Protein AF-A0AAP0RGK1-F1 (afdb_monomer)

Radius of gyration: 20.45 Å; Cα contacts (8 Å, |Δi|>4): 169; chains: 1; bounding box: 52×36×56 Å

Mean predicted aligned error: 6.98 Å

Sequence (189 aa):
MDLVLGLLFGDIGSPNHHKWCFISDQQKGLLLAFKEVAPTVEHRFCVRHLHGNFSKLHKGKQLKDAMWDAARATTVVDWTKEMNKIKGIDKAAYTYLMALQPNWWTRSAFSTFCKCDALLNNMCESFNGYILEAREKPIIKMLEMVKEALMMRIQEKRKFIKNVKGPICPNIQSKLELLKFKSRKCLLT

Secondary structure (DSSP, 8-state):
---HHHHHHHHH--TTTTT-EEEE---HHHHHHHHHH-TTSEEEE-HHHHHHHHHHHS--HHHHHHHHHHHH-SSHHHHHHHHHHHHHH-HHHHHHHHTS-GGGT-GGGS-TTS-------HHHHHHHHHTTTGGGS-HHHHHHHHHHHHHHHHHHHHHHHHT--SSS-HHHHHHHHHHHHHHHTT---

Foldseek 3Di:
DCDPVNVVCVVVHDCVVVLDEAEDAPDPVVVVVCCVRPVPHHYAYQLVNVLVVLCVVDPDPLLSVLSVQLLADQAPVSNVVSLVVNCVVDVVSSVVVVVDDCCRGHNNNPDPSDPDSDNHPVVVVVVCVQLVVLVVDPPVSSVVSVVVSVVVVVVVVVVVVVPDDDDDDPVVVVVVVVVVVCVVVVNDD

Nearest PDB structures (foldseek):
  6xg8-assembly1_A  TM=4.939E-01  e=6.368E-03  Acetivibrio thermocellus ATCC 27405
  6xgx-assembly1_B  TM=6.180E-01  e=9.667E-02  Acetivibrio thermocellus ATCC 27405
  3kxi-assembly1_A  TM=3.049E-01  e=2.444E+00  Saccharolobus solfataricus
  7g80-assembly1_B  TM=1.780E-01  e=8.502E+00  Homo sapiens

Solvent-accessible surface area (backbone atoms only — not comparable to full-atom values): 10807 Å² total; per-residue (Å²): 131,85,48,72,65,56,58,47,31,68,77,77,44,60,56,85,81,68,49,48,66,48,71,39,67,89,52,72,70,56,58,54,50,38,55,72,79,41,66,88,50,54,60,30,41,16,39,64,53,53,49,53,56,46,51,72,78,48,77,59,66,70,53,54,52,34,51,52,50,24,30,62,17,71,38,62,67,54,24,51,52,28,46,50,53,34,40,73,77,36,56,66,58,32,50,57,56,66,74,46,66,54,47,29,50,21,52,39,48,46,63,83,75,37,94,67,89,77,51,59,56,56,66,59,52,54,48,53,61,70,42,52,71,32,71,78,43,61,72,69,57,20,52,50,47,52,51,52,52,51,53,52,49,52,51,51,51,53,59,52,53,75,73,57,76,76,98,57,60,67,75,57,45,56,52,50,53,52,50,54,56,32,60,77,67,71,60,83,126

Organism: Liquidambar formosana (NCBI:txid63359)

Structure (mmCIF, N/CA/C/O backbone):
data_AF-A0AAP0RGK1-F1
#
_entry.id   AF-A0AAP0RGK1-F1
#
loop_
_atom_site.group_PDB
_atom_site.id
_atom_site.type_symbol
_atom_site.label_atom_id
_atom_site.label_alt_id
_atom_site.label_comp_id
_atom_site.label_asym_id
_atom_site.label_entity_id
_atom_site.label_seq_id
_atom_site.pdbx_PDB_ins_code
_atom_site.Cartn_x
_atom_site.Cartn_y
_atom_site.Cartn_z
_atom_site.occupancy
_atom_site.B_iso_or_equiv
_atom_site.auth_seq_id
_atom_site.auth_comp_id
_atom_site.auth_asym_id
_atom_site.auth_atom_id
_atom_site.pdbx_PDB_model_num
ATOM 1 N N . MET A 1 1 ? -5.294 -21.379 -21.462 1.00 44.00 1 MET A N 1
ATOM 2 C CA . MET A 1 1 ? -5.129 -19.922 -21.622 1.00 44.00 1 MET A CA 1
ATOM 3 C C . MET A 1 1 ? -4.080 -19.550 -20.601 1.00 44.00 1 MET A C 1
ATOM 5 O O . MET A 1 1 ? -4.393 -19.566 -19.419 1.00 44.00 1 MET A O 1
ATOM 9 N N . ASP A 1 2 ? -2.826 -19.390 -21.016 1.00 52.16 2 ASP A N 1
ATOM 10 C CA . ASP A 1 2 ? -1.749 -19.144 -20.057 1.00 52.16 2 ASP A CA 1
ATOM 11 C C . ASP A 1 2 ? -1.936 -17.745 -19.479 1.00 52.16 2 ASP A C 1
ATOM 13 O O . ASP A 1 2 ? -1.686 -16.735 -20.139 1.00 52.16 2 ASP A O 1
ATOM 17 N N . LEU A 1 3 ? -2.467 -17.680 -18.256 1.00 69.00 3 LEU A N 1
ATOM 18 C CA . LEU A 1 3 ? -2.500 -16.438 -17.503 1.00 69.00 3 LEU A CA 1
ATOM 19 C C . LEU A 1 3 ? -1.067 -15.907 -17.433 1.00 69.00 3 LEU A C 1
ATOM 21 O O . LEU A 1 3 ? -0.140 -16.656 -17.145 1.00 69.00 3 LEU A O 1
ATOM 25 N N . VAL A 1 4 ? -0.888 -14.603 -17.645 1.00 78.50 4 VAL A N 1
ATOM 26 C CA . VAL A 1 4 ? 0.415 -13.915 -17.546 1.00 78.50 4 VAL A CA 1
ATOM 27 C C . VAL A 1 4 ? 1.158 -14.269 -16.246 1.00 78.50 4 VAL A C 1
ATOM 29 O O . VAL A 1 4 ? 2.382 -14.346 -16.226 1.00 78.50 4 VAL A O 1
ATOM 32 N N . LEU A 1 5 ? 0.418 -14.547 -15.167 1.00 77.62 5 LEU A N 1
ATOM 33 C CA . LEU A 1 5 ? 0.963 -15.025 -13.894 1.00 77.62 5 LEU A CA 1
ATOM 34 C C . LEU A 1 5 ? 1.628 -16.408 -13.989 1.00 77.62 5 LEU A C 1
ATOM 36 O O . LEU A 1 5 ? 2.630 -16.634 -13.326 1.00 77.62 5 LEU A O 1
ATOM 40 N N . GLY A 1 6 ? 1.105 -17.317 -14.811 1.00 81.81 6 GLY A N 1
ATOM 41 C CA . GLY A 1 6 ? 1.693 -18.635 -15.050 1.00 81.81 6 GLY A CA 1
ATOM 42 C C . GLY A 1 6 ? 3.041 -18.544 -15.764 1.00 81.81 6 GLY A C 1
ATOM 43 O O . GLY A 1 6 ? 4.003 -19.155 -15.308 1.00 81.81 6 GLY A O 1
ATOM 44 N N . LEU A 1 7 ? 3.137 -17.713 -16.811 1.00 84.81 7 LEU A N 1
ATOM 45 C CA . LEU A 1 7 ? 4.411 -17.427 -17.487 1.00 84.81 7 LEU A CA 1
ATOM 46 C C . LEU A 1 7 ? 5.420 -16.810 -16.514 1.00 84.81 7 LEU A C 1
ATOM 48 O O . LEU A 1 7 ? 6.544 -17.286 -16.399 1.00 84.81 7 LEU A O 1
ATOM 52 N N . LEU A 1 8 ? 4.975 -15.826 -15.726 1.00 83.31 8 LEU A N 1
ATOM 53 C CA . LEU A 1 8 ? 5.800 -15.212 -14.691 1.00 83.31 8 LEU A CA 1
ATOM 54 C C . LEU A 1 8 ? 6.332 -16.255 -13.694 1.00 83.31 8 LEU A C 1
ATOM 56 O O . LEU A 1 8 ? 7.515 -16.248 -13.380 1.00 83.31 8 LEU A O 1
ATOM 60 N N . PHE A 1 9 ? 5.497 -17.169 -13.197 1.00 85.19 9 PHE A N 1
ATOM 61 C CA . PHE A 1 9 ? 5.945 -18.205 -12.256 1.00 85.19 9 PHE A CA 1
ATOM 62 C C . PHE A 1 9 ? 6.870 -19.241 -12.901 1.00 85.19 9 PHE A C 1
ATOM 64 O O . PHE A 1 9 ? 7.695 -19.825 -12.198 1.00 85.19 9 PHE A O 1
ATOM 71 N N . GLY A 1 10 ? 6.765 -19.449 -14.216 1.00 84.50 10 GLY A N 1
ATOM 72 C CA . GLY A 1 10 ? 7.751 -20.203 -14.987 1.00 84.50 10 GLY A CA 1
ATOM 73 C C . GLY A 1 10 ? 9.126 -19.532 -14.970 1.00 84.50 10 GLY A C 1
ATOM 74 O O . GLY A 1 10 ? 10.124 -20.201 -14.717 1.00 84.50 10 GLY A O 1
ATOM 75 N N . ASP A 1 11 ? 9.165 -18.210 -15.148 1.00 85.81 11 ASP A N 1
ATOM 76 C CA . ASP A 1 11 ? 10.412 -17.442 -15.250 1.00 85.81 11 ASP A CA 1
ATOM 77 C C . ASP A 1 11 ? 11.098 -17.203 -13.896 1.00 85.81 11 ASP A C 1
ATOM 79 O O . ASP A 1 11 ? 12.315 -17.335 -13.773 1.00 85.81 11 ASP A O 1
ATOM 83 N N . ILE A 1 12 ? 10.330 -16.818 -12.871 1.00 85.12 12 ILE A N 1
ATOM 84 C CA . ILE A 1 12 ? 10.868 -16.403 -11.559 1.00 85.12 12 ILE A CA 1
ATOM 85 C C . ILE A 1 12 ? 10.629 -17.427 -10.440 1.00 85.12 12 ILE A C 1
ATOM 87 O O . ILE A 1 12 ? 10.981 -17.184 -9.284 1.00 85.12 12 ILE A O 1
ATOM 91 N N . GLY A 1 13 ? 10.065 -18.587 -10.781 1.00 81.75 13 GLY A N 1
ATOM 92 C CA . GLY A 1 13 ? 9.817 -19.697 -9.870 1.00 81.75 13 GLY A CA 1
ATOM 93 C C . GLY A 1 13 ? 8.444 -19.665 -9.194 1.00 81.75 13 GLY A C 1
ATOM 94 O O . GLY A 1 13 ? 7.723 -18.666 -9.179 1.00 81.75 13 GLY A O 1
ATOM 95 N N . SER A 1 14 ? 8.075 -20.803 -8.601 1.00 79.19 14 SER A N 1
ATOM 96 C CA . SER A 1 14 ? 6.770 -20.957 -7.954 1.00 79.19 14 SER A CA 1
ATOM 97 C C . SER A 1 14 ? 6.684 -20.143 -6.651 1.00 79.19 14 SER A C 1
ATOM 99 O O . SER A 1 14 ? 7.583 -20.246 -5.799 1.00 79.19 14 SER A O 1
ATOM 101 N N . PRO A 1 15 ? 5.579 -19.406 -6.426 1.00 72.94 15 PRO A N 1
ATOM 102 C CA . PRO A 1 15 ? 5.391 -18.598 -5.223 1.00 72.94 15 PRO A CA 1
ATOM 103 C C . PRO A 1 15 ? 5.332 -19.424 -3.926 1.00 72.94 15 PRO A C 1
ATOM 105 O O . PRO A 1 15 ? 5.673 -18.914 -2.856 1.00 72.94 15 PRO A O 1
ATOM 108 N N . ASN A 1 16 ? 4.971 -20.710 -4.013 1.00 68.44 16 ASN A N 1
ATOM 109 C CA . ASN A 1 16 ? 4.866 -21.604 -2.856 1.00 68.44 16 ASN A CA 1
ATOM 110 C C . ASN A 1 16 ? 6.223 -21.922 -2.212 1.00 68.44 16 ASN A C 1
ATOM 112 O O . ASN A 1 16 ? 6.291 -22.140 -1.005 1.00 68.44 16 ASN A O 1
ATOM 116 N N . HIS A 1 17 ? 7.310 -21.889 -2.985 1.00 67.00 17 HIS A N 1
ATOM 117 C CA . HIS A 1 17 ? 8.655 -22.169 -2.476 1.00 67.00 17 HIS A CA 1
ATOM 118 C C . HIS A 1 17 ? 9.319 -20.950 -1.815 1.00 67.00 17 HIS A C 1
ATOM 120 O O . HIS A 1 17 ? 10.195 -21.107 -0.968 1.00 67.00 17 HIS A O 1
ATOM 126 N N . HIS A 1 18 ? 8.888 -19.732 -2.154 1.00 67.06 18 HIS A N 1
ATOM 127 C CA . HIS A 1 18 ? 9.634 -18.505 -1.847 1.00 67.06 18 HIS A CA 1
ATOM 128 C C . HIS A 1 18 ? 8.957 -17.572 -0.833 1.00 67.06 18 HIS A C 1
ATOM 130 O O . HIS A 1 18 ? 9.391 -16.434 -0.649 1.00 67.06 18 HIS A O 1
ATOM 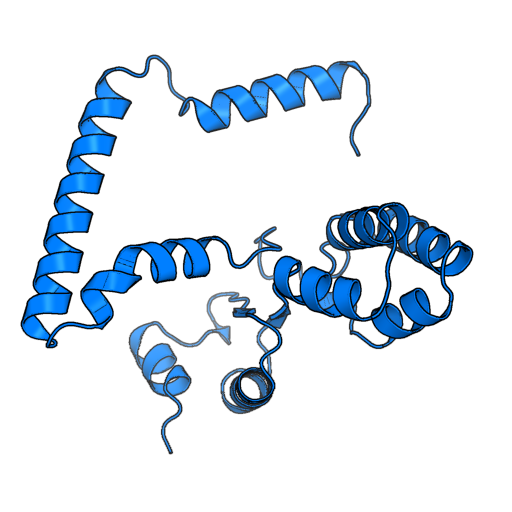136 N N . LYS A 1 19 ? 7.909 -18.036 -0.143 1.00 77.88 19 LYS A N 1
ATOM 137 C CA . LYS A 1 19 ? 7.167 -17.247 0.860 1.00 77.88 19 LYS A CA 1
ATOM 138 C C . LYS A 1 19 ? 6.632 -15.919 0.327 1.00 77.88 19 LYS A C 1
ATOM 140 O O . LYS A 1 19 ? 6.705 -14.883 0.996 1.00 77.88 19 LYS A O 1
ATOM 145 N N . TRP A 1 20 ? 6.123 -15.942 -0.900 1.00 85.38 20 TRP A N 1
ATOM 146 C CA . TRP A 1 20 ? 5.595 -14.739 -1.523 1.00 85.38 20 TRP A CA 1
ATOM 147 C C . TRP A 1 20 ? 4.287 -14.299 -0.874 1.00 85.38 20 TRP A C 1
ATOM 149 O O . TRP A 1 20 ? 3.545 -15.085 -0.289 1.00 85.38 20 TRP A O 1
ATOM 159 N N . CYS A 1 21 ? 4.031 -13.006 -0.996 1.00 87.31 21 CYS A N 1
ATOM 160 C CA . CYS A 1 21 ? 2.745 -12.397 -0.740 1.00 87.31 21 CYS A CA 1
ATOM 161 C C . CYS A 1 21 ? 2.492 -11.415 -1.877 1.00 87.31 21 CYS A C 1
ATOM 163 O O . CYS A 1 21 ? 3.382 -10.645 -2.246 1.00 87.31 21 CYS A O 1
ATOM 165 N N . PHE A 1 22 ? 1.277 -11.415 -2.408 1.00 87.94 22 PHE A N 1
ATOM 166 C CA . PHE A 1 22 ? 0.872 -10.454 -3.425 1.00 87.94 22 PHE A CA 1
ATOM 167 C C . PHE A 1 22 ? 0.141 -9.287 -2.779 1.00 87.94 22 PHE A C 1
ATOM 169 O O . PHE A 1 22 ? -0.652 -9.480 -1.861 1.00 87.94 22 PHE A O 1
ATOM 176 N N . ILE A 1 23 ? 0.385 -8.074 -3.272 1.00 89.69 23 ILE A N 1
ATOM 177 C CA . ILE A 1 23 ? -0.411 -6.897 -2.932 1.00 89.69 23 ILE A CA 1
ATOM 178 C C . ILE A 1 23 ? -0.971 -6.291 -4.211 1.00 89.69 23 ILE A C 1
ATOM 180 O O . ILE A 1 23 ? -0.232 -6.064 -5.168 1.00 89.69 23 ILE A O 1
ATOM 184 N N . SER A 1 24 ? -2.271 -6.021 -4.244 1.00 87.94 24 SER A N 1
ATOM 185 C CA . SER A 1 24 ? -2.899 -5.411 -5.417 1.00 87.94 24 SER A CA 1
ATOM 186 C C . SER A 1 24 ? -3.978 -4.406 -5.052 1.00 87.94 24 SER A C 1
ATOM 188 O O . SER A 1 24 ? -4.386 -4.273 -3.898 1.00 87.94 24 SER A O 1
ATOM 190 N N . ASP A 1 25 ? -4.459 -3.677 -6.052 1.00 82.44 25 ASP A N 1
ATOM 191 C CA . ASP A 1 25 ? -5.751 -3.015 -5.947 1.00 82.44 25 ASP A CA 1
ATOM 192 C C . ASP A 1 25 ? -6.891 -4.057 -5.907 1.00 82.44 25 ASP A C 1
ATOM 194 O O . ASP A 1 25 ? -6.707 -5.238 -6.210 1.00 82.44 25 ASP A O 1
ATOM 198 N N . GLN A 1 26 ? -8.082 -3.640 -5.470 1.00 77.25 26 GLN A N 1
ATOM 199 C CA . GLN A 1 26 ? -9.251 -4.521 -5.331 1.00 77.25 26 GLN A CA 1
ATOM 200 C C . GLN A 1 26 ? -9.929 -4.824 -6.685 1.00 77.25 26 GLN A C 1
ATOM 202 O O . GLN A 1 26 ? -11.158 -4.847 -6.780 1.00 77.25 26 GLN A O 1
ATOM 207 N N . GLN A 1 27 ? -9.160 -5.015 -7.761 1.00 75.38 27 GLN A N 1
ATOM 208 C CA . GLN A 1 27 ? -9.726 -5.359 -9.064 1.00 75.38 27 GLN A CA 1
ATOM 209 C C . GLN A 1 27 ? -10.278 -6.790 -9.060 1.00 75.38 27 GLN A C 1
ATOM 211 O O . GLN A 1 27 ? -9.578 -7.752 -8.743 1.00 75.38 27 GLN A O 1
ATOM 216 N N . LYS A 1 28 ? -11.553 -6.937 -9.447 1.00 73.69 28 LYS A N 1
ATOM 217 C CA . LYS A 1 28 ? -12.29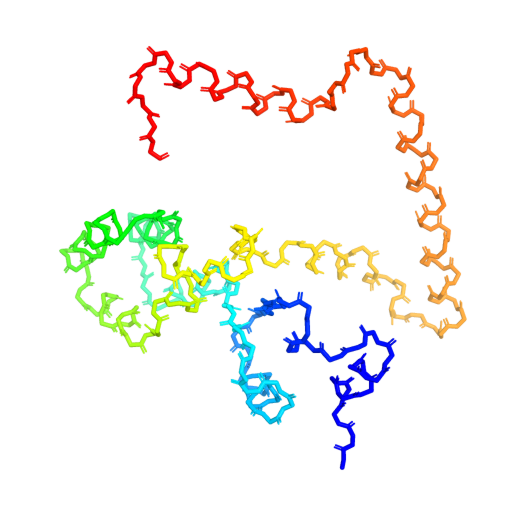6 -8.210 -9.374 1.00 73.69 28 LYS A CA 1
ATOM 218 C C . LYS A 1 28 ? -11.633 -9.349 -10.157 1.00 73.69 28 LYS A C 1
ATOM 220 O O . LYS A 1 28 ? -11.598 -10.472 -9.665 1.00 73.69 28 LYS A O 1
ATOM 225 N N . GLY A 1 29 ? -11.096 -9.063 -11.346 1.00 79.69 29 GLY A N 1
ATOM 226 C CA . GLY A 1 29 ? -10.466 -10.079 -12.198 1.00 79.69 29 GLY A CA 1
ATOM 227 C C . GLY A 1 29 ? -9.189 -10.665 -11.594 1.00 79.69 29 GLY A C 1
ATOM 228 O O . GLY A 1 29 ? -8.921 -11.854 -11.738 1.00 79.69 29 GLY A O 1
ATOM 229 N N . LEU A 1 30 ? -8.440 -9.858 -10.843 1.00 79.25 30 LEU A N 1
ATOM 230 C CA . LEU A 1 30 ? -7.153 -10.270 -10.297 1.00 79.25 30 LEU A CA 1
ATOM 231 C C . LEU A 1 30 ? -7.302 -11.246 -9.119 1.00 79.25 30 LEU A C 1
ATOM 233 O O . LEU A 1 30 ? -6.507 -12.168 -8.974 1.00 79.25 30 LEU A O 1
ATOM 237 N N . LEU A 1 31 ? -8.365 -11.102 -8.321 1.00 79.56 31 LEU A N 1
ATOM 238 C CA . LEU A 1 31 ? -8.688 -12.050 -7.248 1.00 79.56 31 LEU A CA 1
ATOM 239 C C . LEU A 1 31 ? -8.974 -13.455 -7.777 1.00 79.56 31 LEU A C 1
ATOM 241 O O . LEU A 1 31 ? -8.566 -14.437 -7.161 1.00 79.56 31 LEU A O 1
ATOM 245 N N . LEU A 1 32 ? -9.685 -13.551 -8.902 1.00 82.75 32 LEU A N 1
ATOM 246 C CA . LEU A 1 32 ? -9.968 -14.830 -9.550 1.00 82.75 32 LEU A CA 1
ATOM 247 C C . LEU A 1 32 ? -8.682 -15.447 -10.106 1.00 82.75 32 LEU A C 1
ATOM 249 O O . LEU A 1 32 ? -8.411 -16.612 -9.836 1.00 82.75 32 LEU A O 1
ATOM 253 N N . ALA A 1 33 ? -7.848 -14.639 -10.766 1.00 83.62 33 ALA A N 1
ATOM 254 C CA . ALA A 1 33 ? -6.556 -15.079 -11.285 1.00 83.62 33 ALA A CA 1
ATOM 255 C C . ALA A 1 33 ? -5.631 -15.626 -10.180 1.00 83.62 33 ALA A C 1
ATOM 257 O O . ALA A 1 33 ? -5.016 -16.675 -10.355 1.00 83.62 33 ALA A O 1
ATOM 258 N N . PHE A 1 34 ? -5.557 -14.971 -9.015 1.00 82.62 34 PHE A N 1
ATOM 259 C CA . PHE A 1 34 ? -4.764 -15.492 -7.895 1.00 82.62 34 PHE A CA 1
ATOM 260 C C . PHE A 1 34 ? -5.323 -16.797 -7.331 1.00 82.62 34 PHE A C 1
ATOM 262 O O . PHE A 1 34 ? -4.544 -17.690 -7.016 1.00 82.62 34 PHE A O 1
ATOM 269 N N . LYS A 1 35 ? -6.650 -16.945 -7.243 1.00 83.19 35 LYS A N 1
ATOM 270 C CA . LYS A 1 35 ? -7.264 -18.211 -6.811 1.00 83.19 35 LYS A CA 1
ATOM 271 C C . LYS A 1 35 ? -6.956 -19.367 -7.760 1.00 83.19 35 LYS A C 1
ATOM 273 O O . LYS A 1 35 ? -6.845 -20.495 -7.301 1.00 83.19 35 LYS A O 1
ATOM 278 N N . GLU A 1 36 ? -6.830 -19.090 -9.052 1.00 85.56 36 GLU A N 1
ATOM 279 C CA . GLU A 1 36 ? -6.535 -20.103 -10.063 1.00 85.56 36 GLU A CA 1
ATOM 280 C C . GLU A 1 36 ? -5.050 -20.490 -10.075 1.00 85.56 36 GLU A C 1
ATOM 282 O O . GLU A 1 36 ? -4.718 -21.670 -10.014 1.00 85.56 36 GLU A O 1
ATOM 287 N N . VAL A 1 37 ? -4.147 -19.504 -10.107 1.00 83.69 37 VAL A N 1
ATOM 288 C CA . VAL A 1 37 ? -2.711 -19.750 -10.347 1.00 83.69 37 VAL A CA 1
ATOM 289 C C . VAL A 1 37 ? -1.901 -19.871 -9.044 1.00 83.69 37 VAL A C 1
ATOM 291 O O . VAL A 1 37 ? -0.838 -20.487 -9.022 1.00 83.69 37 VAL A O 1
ATOM 294 N N . ALA A 1 38 ? -2.374 -19.286 -7.941 1.00 82.56 38 ALA A N 1
ATOM 295 C CA . ALA A 1 38 ? -1.647 -19.207 -6.670 1.00 82.56 38 ALA A CA 1
ATOM 296 C C . ALA A 1 38 ? -2.577 -19.288 -5.432 1.00 82.56 38 ALA A C 1
ATOM 298 O O . ALA A 1 38 ? -2.520 -18.410 -4.566 1.00 82.56 38 ALA A O 1
ATOM 299 N N . PRO A 1 39 ? -3.418 -20.335 -5.299 1.00 84.50 39 PRO A N 1
ATOM 300 C CA . PRO A 1 39 ? -4.475 -20.404 -4.278 1.00 84.50 39 PRO A CA 1
ATOM 301 C C . PRO A 1 39 ? -3.967 -20.374 -2.832 1.00 84.50 39 PRO A C 1
ATOM 303 O O . PRO A 1 39 ? -4.682 -19.957 -1.924 1.00 84.50 39 PRO A O 1
ATOM 306 N N . THR A 1 40 ? -2.743 -20.842 -2.608 1.00 83.75 40 THR A N 1
ATOM 307 C CA . THR A 1 40 ? -2.110 -20.964 -1.288 1.00 83.75 40 THR A CA 1
ATOM 308 C C . THR A 1 40 ? -1.311 -19.730 -0.883 1.00 83.75 40 THR A C 1
ATOM 310 O O . THR A 1 40 ? -0.798 -19.670 0.233 1.00 83.75 40 THR A O 1
ATOM 313 N N . VAL A 1 41 ? -1.170 -18.753 -1.779 1.00 86.25 41 VAL A N 1
ATOM 314 C CA . VAL A 1 41 ? -0.339 -17.572 -1.554 1.00 86.25 41 VAL A CA 1
ATOM 315 C C . VAL A 1 41 ? -1.179 -16.476 -0.922 1.00 86.25 41 VAL A C 1
ATOM 317 O O . VAL A 1 41 ? -2.280 -16.171 -1.378 1.00 86.25 41 VAL A O 1
ATOM 320 N N . GLU A 1 42 ? -0.648 -15.858 0.131 1.00 87.69 42 GLU A N 1
ATOM 321 C CA . GLU A 1 42 ? -1.320 -14.740 0.780 1.00 87.69 42 GLU A CA 1
ATOM 322 C C . GLU A 1 42 ? -1.488 -13.580 -0.210 1.00 87.69 42 GLU A C 1
ATOM 324 O O . GLU A 1 42 ? -0.536 -13.129 -0.857 1.00 87.69 42 GLU A O 1
ATOM 329 N N . HIS A 1 43 ? -2.719 -13.085 -0.310 1.00 88.44 43 HIS A N 1
ATOM 330 C CA . HIS A 1 43 ? -3.059 -11.918 -1.107 1.00 88.44 43 HIS A CA 1
ATOM 331 C C . HIS A 1 43 ? -3.583 -10.809 -0.202 1.00 88.44 43 HIS A C 1
ATOM 333 O O . HIS A 1 43 ? -4.504 -11.007 0.591 1.00 88.44 43 HIS A O 1
ATOM 339 N N . ARG A 1 44 ? -2.968 -9.634 -0.323 1.00 91.75 44 ARG A N 1
ATOM 340 C CA . ARG A 1 44 ? -3.270 -8.432 0.446 1.00 91.75 44 ARG A CA 1
ATOM 341 C C . ARG A 1 44 ? -3.824 -7.352 -0.474 1.00 91.75 44 ARG A C 1
ATOM 343 O O . ARG A 1 44 ? -3.408 -7.178 -1.620 1.00 91.75 44 ARG A O 1
ATOM 350 N N . PHE A 1 45 ? -4.740 -6.560 0.048 1.00 91.88 45 PHE A N 1
ATOM 351 C CA . PHE A 1 45 ? -5.256 -5.375 -0.608 1.00 91.88 45 PHE A CA 1
ATOM 352 C C . PHE A 1 45 ? -4.373 -4.183 -0.278 1.00 91.88 45 PHE A C 1
ATOM 354 O O . PHE A 1 45 ? -3.988 -3.946 0.865 1.00 91.88 45 PHE A O 1
ATOM 361 N N . CYS A 1 46 ? -4.100 -3.372 -1.292 1.00 92.88 46 CYS A N 1
ATOM 362 C CA . CYS A 1 46 ? -3.527 -2.058 -1.099 1.00 92.88 46 CYS A CA 1
ATOM 363 C C . CYS A 1 46 ? -4.498 -1.216 -0.264 1.00 92.88 46 CYS A C 1
ATOM 365 O O . CYS A 1 46 ? -5.568 -0.816 -0.735 1.00 92.88 46 CYS A O 1
ATOM 367 N N . VAL A 1 47 ? -4.094 -0.900 0.965 1.00 94.44 47 VAL A N 1
ATOM 368 C CA . VAL A 1 47 ? -4.917 -0.174 1.936 1.00 94.44 47 VAL A CA 1
ATOM 369 C C . VAL A 1 47 ? -5.281 1.213 1.423 1.00 94.44 47 VAL A C 1
ATOM 371 O O . VAL A 1 47 ? -6.374 1.685 1.703 1.00 94.44 47 VAL A O 1
ATOM 374 N N . ARG A 1 48 ? -4.443 1.855 0.593 1.00 92.75 48 ARG A N 1
ATOM 375 C CA . ARG A 1 48 ? -4.814 3.132 -0.042 1.00 92.75 48 ARG A CA 1
ATOM 376 C C . ARG A 1 48 ? -6.045 2.992 -0.940 1.00 92.75 48 ARG A C 1
ATOM 378 O O . ARG A 1 48 ? -6.915 3.859 -0.898 1.00 92.75 48 ARG A O 1
ATOM 385 N N . HIS A 1 49 ? -6.131 1.925 -1.734 1.00 91.56 49 HIS A N 1
ATOM 386 C CA . HIS A 1 49 ? -7.288 1.688 -2.600 1.00 91.56 49 HIS A CA 1
ATOM 387 C C . HIS A 1 49 ? -8.521 1.318 -1.780 1.00 91.56 49 HIS A C 1
ATOM 389 O O . HIS A 1 49 ? -9.592 1.878 -2.012 1.00 91.56 49 HIS A O 1
ATOM 395 N N . LEU A 1 50 ? -8.353 0.460 -0.768 1.00 93.69 50 LEU A N 1
ATOM 396 C CA . LEU A 1 50 ? -9.421 0.146 0.179 1.00 93.69 50 LEU A CA 1
ATOM 397 C C . LEU A 1 50 ? -9.940 1.418 0.867 1.00 93.69 50 LEU A C 1
ATOM 399 O O . LEU A 1 50 ? -11.142 1.653 0.881 1.00 93.69 50 LEU A O 1
ATOM 403 N N . HIS A 1 51 ? -9.046 2.278 1.356 1.00 93.94 51 HIS A N 1
ATOM 404 C CA . HIS A 1 51 ? -9.378 3.574 1.942 1.00 93.94 51 HIS A CA 1
ATOM 405 C C . HIS A 1 51 ? -10.093 4.490 0.940 1.00 93.94 51 HIS A C 1
ATOM 407 O O . HIS A 1 51 ? -11.022 5.201 1.317 1.00 93.94 51 HIS A O 1
ATOM 413 N N . GLY A 1 52 ? -9.691 4.487 -0.334 1.00 93.00 52 GLY A N 1
ATOM 414 C CA . GLY A 1 52 ? -10.363 5.232 -1.399 1.00 93.00 52 GLY A CA 1
ATOM 415 C C . GLY A 1 52 ? -11.806 4.770 -1.617 1.00 93.00 52 GLY A C 1
ATOM 416 O O . GLY A 1 52 ? -12.710 5.602 -1.668 1.00 93.00 52 GLY A O 1
ATOM 417 N N . ASN A 1 53 ? -12.034 3.456 -1.682 1.00 92.75 53 ASN A N 1
ATOM 418 C CA . ASN A 1 53 ? -13.370 2.862 -1.802 1.00 92.75 53 ASN A CA 1
ATOM 419 C C . ASN A 1 53 ? -14.216 3.133 -0.553 1.00 92.75 53 ASN A C 1
ATOM 421 O O . ASN A 1 53 ? -15.337 3.629 -0.653 1.00 92.75 53 ASN A O 1
ATOM 425 N N . PHE A 1 54 ? -13.635 2.916 0.624 1.00 94.56 54 PHE A N 1
ATOM 426 C CA . PHE A 1 54 ? -14.251 3.208 1.911 1.00 94.56 54 PHE A CA 1
ATOM 427 C C . PHE A 1 54 ? -14.656 4.682 2.024 1.00 94.56 54 PHE A C 1
ATOM 429 O O . PHE A 1 54 ? -15.800 4.983 2.330 1.00 94.56 54 PHE A O 1
ATOM 436 N N . SER A 1 55 ? -13.768 5.610 1.658 1.00 93.44 55 SER A N 1
ATOM 437 C CA . SER A 1 55 ? -14.013 7.060 1.676 1.00 93.44 55 SER A CA 1
ATOM 438 C C . SER A 1 55 ? -15.100 7.526 0.703 1.00 93.44 55 SER A C 1
ATOM 440 O O . SER A 1 55 ? -15.619 8.643 0.832 1.00 93.44 55 SER A O 1
ATOM 442 N N . LYS A 1 56 ? -15.408 6.735 -0.331 1.00 93.75 56 LYS A N 1
ATOM 443 C CA . LYS A 1 56 ? -16.516 7.029 -1.248 1.00 93.75 56 LYS A CA 1
ATOM 444 C C . LYS A 1 56 ? -17.857 6.741 -0.579 1.00 93.75 56 LYS A C 1
ATOM 446 O O . LYS A 1 56 ? -18.743 7.579 -0.714 1.00 93.75 56 LYS A O 1
ATOM 451 N N . LEU A 1 57 ? -17.946 5.640 0.166 1.00 94.12 57 LEU A N 1
ATOM 452 C CA . LEU A 1 57 ? -19.157 5.164 0.840 1.00 94.12 57 LEU A CA 1
ATOM 453 C C . LEU A 1 57 ? -19.376 5.828 2.204 1.00 94.12 57 LEU A C 1
ATOM 455 O O . LEU A 1 57 ? -20.477 6.274 2.503 1.00 94.12 57 LEU A O 1
ATOM 459 N N . HIS A 1 58 ? -18.312 5.961 2.993 1.00 94.00 58 HIS A N 1
ATOM 460 C CA . HIS A 1 58 ? -18.353 6.479 4.353 1.00 94.00 58 HIS A CA 1
ATOM 461 C C . HIS A 1 58 ? -17.522 7.761 4.457 1.00 94.00 58 HIS A C 1
ATOM 463 O O . HIS A 1 58 ? -16.313 7.791 4.197 1.00 94.00 58 HIS A O 1
ATOM 469 N N . LYS A 1 59 ? -18.195 8.867 4.782 1.00 92.75 59 LYS A N 1
ATOM 470 C CA . LYS A 1 59 ? -17.590 10.203 4.865 1.00 92.75 59 LYS A CA 1
ATOM 471 C C . LYS A 1 59 ? -17.151 10.510 6.297 1.00 92.75 59 LYS A C 1
ATOM 473 O O . LYS A 1 59 ? -17.609 9.897 7.250 1.00 92.75 59 LYS A O 1
ATOM 478 N N . GLY A 1 60 ? -16.268 11.496 6.436 1.00 93.69 60 GLY A N 1
ATOM 479 C CA . GLY A 1 60 ? -15.752 11.946 7.730 1.00 93.69 60 GLY A CA 1
ATOM 480 C C . GLY A 1 60 ? -14.276 11.617 7.921 1.00 93.69 60 GLY A C 1
ATOM 481 O O . GLY A 1 60 ? -13.818 10.513 7.639 1.00 93.69 60 GLY A O 1
ATOM 482 N N . LYS A 1 61 ? -13.509 12.608 8.382 1.00 93.44 61 LYS A N 1
ATOM 483 C CA . LYS A 1 61 ? -12.065 12.464 8.603 1.00 93.44 61 LYS A CA 1
ATOM 484 C C . LYS A 1 61 ? -11.763 11.473 9.729 1.00 93.44 61 LYS A C 1
ATOM 486 O O . LYS A 1 61 ? -10.951 10.583 9.535 1.00 93.44 61 LYS A O 1
ATOM 491 N N . GLN A 1 62 ? -12.481 11.574 10.848 1.00 93.88 62 GLN A N 1
ATOM 492 C CA . GLN A 1 62 ? -12.293 10.690 12.004 1.00 93.88 62 GLN A CA 1
ATOM 493 C C . GLN A 1 62 ? -12.435 9.208 11.634 1.00 93.88 62 GLN A C 1
ATOM 495 O O . GLN A 1 62 ? -11.646 8.380 12.071 1.00 93.88 62 GLN A O 1
ATOM 500 N N . LEU A 1 63 ? -13.402 8.885 10.774 1.00 94.75 63 LEU A N 1
ATOM 501 C CA . LEU A 1 63 ? -13.639 7.520 10.320 1.00 94.75 63 LEU A CA 1
ATOM 502 C C . LEU A 1 63 ? -12.510 7.001 9.414 1.00 94.75 63 LEU A C 1
ATOM 504 O O . LEU A 1 63 ? -12.099 5.848 9.516 1.00 94.75 63 LEU A O 1
ATOM 508 N N . LYS A 1 64 ? -11.993 7.865 8.536 1.00 94.38 64 LYS A N 1
ATOM 509 C CA . LYS A 1 64 ? -10.853 7.560 7.661 1.00 94.38 64 LYS A CA 1
ATOM 510 C C . LYS A 1 64 ? -9.570 7.345 8.454 1.00 94.38 64 LYS A C 1
ATOM 512 O O . LYS A 1 64 ? -8.836 6.405 8.164 1.00 94.38 64 LYS A O 1
ATOM 517 N N . ASP A 1 65 ? -9.332 8.193 9.450 1.00 95.06 65 ASP A N 1
ATOM 518 C CA . ASP A 1 65 ? -8.179 8.091 10.342 1.00 95.06 65 ASP A CA 1
ATOM 519 C C . ASP A 1 65 ? -8.259 6.781 11.149 1.00 95.06 65 ASP A C 1
ATOM 521 O O . ASP A 1 65 ? -7.325 5.984 11.105 1.00 95.06 65 ASP A O 1
ATOM 525 N N . ALA A 1 66 ? -9.421 6.464 11.736 1.00 95.56 66 ALA A N 1
ATOM 526 C CA . ALA A 1 66 ? -9.636 5.204 12.454 1.00 95.56 66 ALA A CA 1
ATOM 527 C C . ALA A 1 66 ? -9.477 3.958 11.558 1.00 95.56 66 ALA A C 1
ATOM 529 O O . ALA A 1 66 ? -8.928 2.946 11.989 1.00 95.56 66 ALA A O 1
ATOM 530 N N . MET A 1 67 ? -9.913 4.017 10.293 1.00 96.31 67 MET A N 1
ATOM 531 C CA . MET A 1 67 ? -9.700 2.929 9.328 1.00 96.31 67 MET A CA 1
ATOM 532 C C . MET A 1 67 ? -8.211 2.728 9.014 1.00 96.31 67 MET A C 1
ATOM 534 O O . MET A 1 67 ? -7.741 1.590 8.937 1.00 96.31 67 MET A O 1
ATOM 538 N N . TRP A 1 68 ? -7.451 3.818 8.876 1.00 96.56 68 TRP A N 1
ATOM 539 C CA . TRP A 1 68 ? -6.000 3.755 8.712 1.00 96.56 68 TRP A CA 1
ATOM 540 C C . TRP A 1 68 ? -5.296 3.173 9.933 1.00 96.56 68 TRP A C 1
ATOM 542 O O . TRP A 1 68 ? -4.359 2.389 9.765 1.00 96.56 68 TRP A O 1
ATOM 552 N N . ASP A 1 69 ? -5.734 3.547 11.130 1.00 95.88 69 ASP A N 1
ATOM 553 C CA . ASP A 1 69 ? -5.175 3.043 12.381 1.00 95.88 69 ASP A CA 1
ATOM 554 C C . ASP A 1 69 ? -5.480 1.548 12.543 1.00 95.88 69 ASP A C 1
ATOM 556 O O . ASP A 1 69 ? -4.568 0.764 12.806 1.00 95.88 69 ASP A O 1
ATOM 560 N N . ALA A 1 70 ? -6.704 1.110 12.225 1.00 96.75 70 ALA A N 1
ATOM 561 C CA . ALA A 1 70 ? -7.056 -0.310 12.168 1.00 96.75 70 ALA A CA 1
ATOM 562 C C . ALA A 1 70 ? -6.195 -1.084 11.148 1.00 96.75 70 ALA A C 1
ATOM 564 O O . ALA A 1 70 ? -5.723 -2.187 11.426 1.00 96.75 70 ALA A O 1
ATOM 565 N N . ALA A 1 71 ? -5.932 -0.516 9.969 1.00 96.19 71 ALA A N 1
ATOM 566 C CA . ALA A 1 71 ? -5.082 -1.163 8.970 1.00 96.19 71 ALA A CA 1
ATOM 567 C C . ALA A 1 71 ? -3.613 -1.281 9.426 1.00 96.19 71 ALA A C 1
ATOM 569 O O . ALA A 1 71 ? -2.937 -2.266 9.116 1.00 96.19 71 ALA A O 1
ATOM 570 N N . ARG A 1 72 ? -3.109 -0.279 10.162 1.00 95.00 72 ARG A N 1
ATOM 571 C CA . ARG A 1 72 ? -1.730 -0.233 10.679 1.00 95.00 72 ARG A CA 1
ATOM 572 C C . ARG A 1 72 ? -1.515 -1.0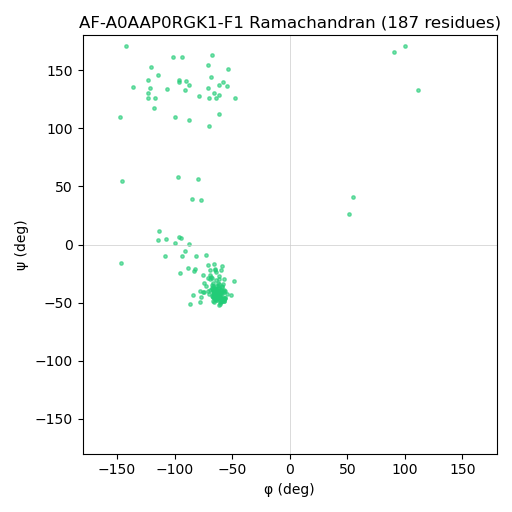23 11.964 1.00 95.00 72 ARG A C 1
ATOM 574 O O . ARG A 1 72 ? -0.359 -1.357 12.236 1.00 95.00 72 ARG A O 1
ATOM 581 N N . ALA A 1 73 ? -2.579 -1.306 12.713 1.00 94.81 73 ALA A N 1
ATOM 582 C CA . ALA A 1 73 ? -2.530 -2.035 13.971 1.00 94.81 73 ALA A CA 1
ATOM 583 C C . ALA A 1 73 ? -1.676 -3.300 13.838 1.00 94.81 73 ALA A C 1
ATOM 585 O O . ALA A 1 73 ? -1.884 -4.116 12.941 1.00 94.81 73 ALA A O 1
ATOM 586 N N . THR A 1 74 ? -0.687 -3.445 14.716 1.00 91.50 74 THR A N 1
ATOM 587 C CA . THR A 1 74 ? 0.246 -4.581 14.728 1.00 91.50 74 THR A CA 1
ATOM 588 C C . THR A 1 74 ? -0.274 -5.745 15.563 1.00 91.50 74 THR A C 1
ATOM 590 O O . THR A 1 74 ? 0.166 -6.872 15.359 1.00 91.50 74 THR A O 1
ATOM 593 N N . THR A 1 75 ? -1.217 -5.491 16.475 1.00 92.94 75 THR A N 1
ATOM 594 C CA . THR A 1 75 ? -1.819 -6.499 17.350 1.00 92.94 75 THR A CA 1
ATOM 595 C C . THR A 1 75 ? -3.327 -6.583 17.138 1.00 92.94 75 THR A C 1
ATOM 597 O O . THR A 1 75 ? -3.980 -5.609 16.757 1.00 92.94 75 THR A O 1
ATOM 600 N N . VAL A 1 76 ? -3.898 -7.757 17.414 1.00 94.56 76 VAL A N 1
ATOM 601 C CA . VAL A 1 76 ? -5.353 -7.974 17.345 1.00 94.56 76 VAL A CA 1
ATOM 602 C C . VAL A 1 76 ? -6.092 -7.110 18.373 1.00 94.56 76 VAL A C 1
ATOM 604 O O . VAL A 1 76 ? -7.214 -6.675 18.120 1.00 94.56 76 VAL A O 1
ATOM 607 N N . VAL A 1 77 ? -5.459 -6.816 19.513 1.00 96.00 77 VAL A N 1
ATOM 608 C CA . VAL A 1 77 ? -6.022 -5.954 20.564 1.00 96.00 77 VAL A CA 1
ATOM 609 C C . VAL A 1 77 ? -6.182 -4.523 20.053 1.00 96.00 77 VAL A C 1
ATOM 611 O O . VAL A 1 77 ? -7.275 -3.961 20.143 1.00 96.00 77 VAL A O 1
ATOM 614 N N . ASP A 1 78 ? -5.130 -3.962 19.453 1.00 95.06 78 ASP A N 1
ATOM 615 C CA . ASP A 1 78 ? -5.176 -2.616 18.875 1.00 95.06 78 ASP A CA 1
ATOM 616 C C . ASP A 1 78 ? -6.162 -2.554 17.711 1.00 95.06 78 ASP A C 1
ATOM 618 O O . ASP A 1 78 ? -6.985 -1.644 17.642 1.00 95.06 78 ASP A O 1
ATOM 622 N N . TRP A 1 79 ? -6.163 -3.570 16.845 1.00 96.62 79 TRP A N 1
ATOM 623 C CA . TRP A 1 79 ? -7.130 -3.656 15.753 1.00 96.62 79 TRP A CA 1
ATOM 624 C C . TRP A 1 79 ? -8.572 -3.660 16.271 1.00 96.62 79 TRP A C 1
ATOM 626 O O . TRP A 1 79 ? -9.401 -2.882 15.803 1.00 96.62 79 TRP A O 1
ATOM 636 N N . THR A 1 80 ? -8.869 -4.472 17.288 1.00 96.88 80 THR A N 1
ATOM 637 C CA . THR A 1 80 ? -10.206 -4.557 17.895 1.00 96.88 80 THR A CA 1
ATOM 638 C C . THR A 1 80 ? -10.625 -3.219 18.503 1.00 96.88 80 THR A C 1
ATOM 640 O O . THR A 1 80 ? -11.772 -2.794 18.349 1.00 96.88 80 THR A O 1
ATOM 643 N N . LYS A 1 81 ? -9.696 -2.520 19.163 1.00 96.56 81 LYS A N 1
ATOM 644 C CA . LYS A 1 81 ? -9.924 -1.181 19.713 1.00 96.56 81 LYS A CA 1
ATOM 645 C C . LYS A 1 81 ? -10.296 -0.181 18.618 1.00 96.56 81 LYS A C 1
ATOM 647 O O . LYS A 1 81 ? -11.301 0.514 18.763 1.00 96.56 81 LYS A O 1
ATOM 652 N N . GLU A 1 82 ? -9.542 -0.127 17.522 1.00 96.56 82 GLU A N 1
ATOM 653 C CA . GLU A 1 82 ? -9.836 0.781 16.406 1.00 96.56 82 GLU A CA 1
ATOM 654 C C . GLU A 1 82 ? -11.148 0.414 15.695 1.00 96.56 82 GLU A C 1
ATOM 656 O O . GLU A 1 82 ? -11.974 1.286 15.419 1.00 96.56 82 GLU A O 1
ATOM 661 N N . MET A 1 83 ? -11.423 -0.878 15.501 1.00 97.69 83 MET A N 1
ATOM 662 C CA . MET A 1 83 ? -12.692 -1.351 14.938 1.00 97.69 83 MET A CA 1
ATOM 663 C C . MET A 1 83 ? -13.900 -0.981 15.811 1.00 97.69 83 MET A C 1
ATOM 665 O O . MET A 1 83 ? -14.950 -0.603 15.288 1.00 97.69 83 MET A O 1
ATOM 669 N N . ASN A 1 84 ? -13.765 -1.015 17.139 1.00 97.00 84 ASN A N 1
ATOM 670 C CA . ASN A 1 84 ? -14.817 -0.563 18.051 1.00 97.00 84 AS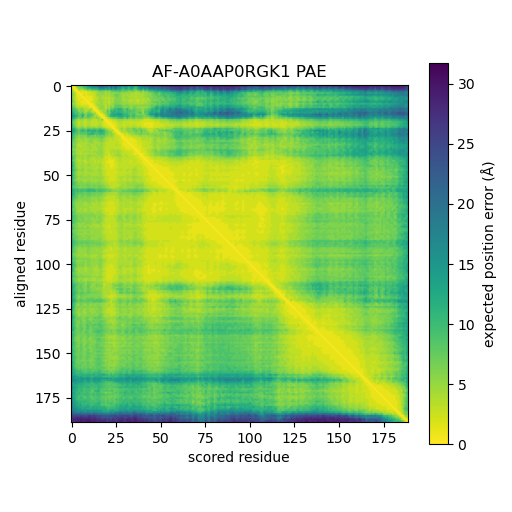N A CA 1
ATOM 671 C C . ASN A 1 84 ? -15.047 0.954 17.984 1.00 97.00 84 ASN A C 1
ATOM 673 O O . ASN A 1 84 ? -16.196 1.389 18.069 1.00 97.00 84 ASN A O 1
ATOM 677 N N . LYS A 1 85 ? -13.999 1.764 17.767 1.00 96.12 85 LYS A N 1
ATOM 678 C CA . LYS A 1 85 ? -14.173 3.205 17.509 1.00 96.12 85 LYS A CA 1
ATOM 679 C C . LYS A 1 85 ? -14.971 3.441 16.231 1.00 96.12 85 LYS A C 1
ATOM 681 O O . LYS A 1 85 ? -15.922 4.216 16.248 1.00 96.12 85 LYS A O 1
ATOM 686 N N . ILE A 1 86 ? -14.635 2.731 15.151 1.00 97.25 86 ILE A N 1
ATOM 687 C CA . ILE A 1 86 ? -15.382 2.792 13.885 1.00 97.25 86 ILE A CA 1
ATOM 688 C C . ILE A 1 86 ? -16.851 2.436 14.129 1.00 97.25 86 ILE A C 1
ATOM 690 O O . ILE A 1 86 ? -17.726 3.181 13.705 1.00 97.25 86 ILE A O 1
ATOM 694 N N . LYS A 1 87 ? -17.130 1.361 14.878 1.00 97.44 87 LYS A N 1
ATOM 695 C CA . LYS A 1 87 ? -18.495 0.931 15.229 1.00 97.44 87 LYS A CA 1
ATOM 696 C C . LYS A 1 87 ? -19.290 1.991 15.994 1.00 97.44 87 LYS A C 1
ATOM 698 O O . LYS A 1 87 ? -20.497 2.090 15.790 1.00 97.44 87 LYS A O 1
ATOM 703 N N . GLY A 1 88 ? -18.629 2.745 16.873 1.00 96.31 88 GLY A N 1
ATOM 704 C CA . GLY A 1 88 ? -19.244 3.841 17.621 1.00 96.31 88 GLY A CA 1
ATOM 705 C C . GLY A 1 88 ? -19.577 5.062 16.759 1.00 96.31 88 GLY A C 1
ATOM 706 O O . GLY A 1 88 ? -20.535 5.762 17.062 1.00 96.31 88 GLY A O 1
ATOM 707 N N . ILE A 1 89 ? -18.817 5.300 15.683 1.00 95.12 89 ILE A N 1
ATOM 708 C CA . ILE A 1 89 ? -19.026 6.425 14.757 1.00 95.12 89 ILE A CA 1
ATOM 709 C C . ILE A 1 89 ? -20.038 6.057 13.662 1.00 95.12 89 ILE A C 1
ATOM 711 O O . ILE A 1 89 ? -20.986 6.796 13.420 1.00 95.12 89 ILE A O 1
ATOM 715 N N . ASP A 1 90 ? -19.830 4.924 12.987 1.00 96.31 90 ASP A N 1
ATOM 716 C CA . ASP A 1 90 ? -20.664 4.438 11.886 1.00 96.31 90 ASP A CA 1
ATOM 717 C C . ASP A 1 90 ? -20.703 2.896 11.883 1.00 96.31 90 ASP A C 1
ATOM 719 O O . ASP A 1 90 ? -19.741 2.192 11.553 1.00 96.31 90 ASP A O 1
ATOM 723 N N . LYS A 1 91 ? -21.872 2.348 12.226 1.00 96.81 91 LYS A N 1
ATOM 724 C CA . LYS A 1 91 ? -22.108 0.899 12.289 1.00 96.81 91 LYS A CA 1
ATOM 725 C C . LYS A 1 91 ? -22.109 0.242 10.902 1.00 96.81 91 LYS A C 1
ATOM 727 O O . LYS A 1 91 ? -21.737 -0.930 10.784 1.00 96.81 91 LYS A O 1
ATOM 732 N N . ALA A 1 92 ? -22.496 0.972 9.855 1.00 96.94 92 ALA A N 1
ATOM 733 C CA . ALA A 1 92 ? -22.436 0.486 8.480 1.00 96.94 92 ALA A CA 1
ATOM 734 C C . ALA A 1 92 ? -20.979 0.393 8.010 1.00 96.94 92 ALA A C 1
ATOM 736 O O . ALA A 1 92 ? -20.598 -0.614 7.417 1.00 96.94 92 ALA A O 1
ATOM 737 N N . ALA A 1 93 ? -20.144 1.374 8.365 1.00 96.88 93 ALA A N 1
ATOM 738 C CA . ALA A 1 93 ? -18.705 1.342 8.095 1.00 96.88 93 ALA A CA 1
ATOM 739 C C . ALA A 1 93 ? -18.006 0.157 8.774 1.00 96.88 93 ALA A C 1
ATOM 741 O O . ALA A 1 93 ? -17.196 -0.536 8.155 1.00 96.88 93 ALA A O 1
ATOM 742 N N . TYR A 1 94 ? -18.353 -0.112 10.036 1.00 97.19 94 TYR A N 1
ATOM 743 C CA . TYR A 1 94 ? -17.876 -1.299 10.747 1.00 97.19 94 TYR A CA 1
ATOM 744 C C . TYR A 1 94 ? -18.280 -2.586 10.022 1.00 97.19 94 TYR A C 1
ATOM 746 O O . TYR A 1 94 ? -17.439 -3.447 9.779 1.00 97.19 94 TYR A O 1
ATOM 754 N N . THR A 1 95 ? -19.549 -2.697 9.623 1.00 97.31 95 THR A N 1
ATOM 755 C CA . THR A 1 95 ? -20.068 -3.878 8.914 1.00 97.31 95 THR A CA 1
ATOM 756 C C . THR A 1 95 ? -19.367 -4.078 7.569 1.00 97.31 95 THR A C 1
ATOM 758 O O . THR A 1 95 ? -18.982 -5.198 7.242 1.00 97.31 95 THR A O 1
ATOM 761 N N . TYR A 1 96 ? -19.124 -2.995 6.825 1.00 96.25 96 TYR A N 1
ATOM 762 C CA . TYR A 1 96 ? -18.374 -3.018 5.570 1.00 96.25 96 TYR A CA 1
ATOM 763 C C . TYR A 1 96 ? -16.960 -3.589 5.753 1.00 96.25 96 TYR A C 1
ATOM 765 O O . TYR A 1 96 ? -16.533 -4.448 4.985 1.00 96.25 96 TYR A O 1
ATOM 773 N N . LEU A 1 97 ? -16.232 -3.139 6.780 1.00 95.88 97 LEU A N 1
ATOM 774 C CA . LEU A 1 97 ? -14.870 -3.606 7.050 1.00 95.88 97 LEU A CA 1
ATOM 775 C C . LEU A 1 97 ? -14.835 -5.036 7.607 1.00 95.88 97 LEU A C 1
ATOM 777 O O . LEU A 1 97 ? -13.937 -5.793 7.253 1.00 95.88 97 LEU A O 1
ATOM 781 N N . MET A 1 98 ? -15.816 -5.422 8.427 1.00 96.19 98 MET A N 1
ATOM 782 C CA . MET A 1 98 ? -15.947 -6.787 8.956 1.00 96.19 98 MET A CA 1
ATOM 783 C C . MET A 1 98 ? -16.335 -7.814 7.887 1.00 96.19 98 MET A C 1
ATOM 785 O O . MET A 1 98 ? -16.083 -9.002 8.070 1.00 96.19 98 MET A O 1
ATOM 789 N N . ALA A 1 99 ? -16.928 -7.379 6.771 1.00 94.88 99 ALA A N 1
ATOM 790 C CA . ALA A 1 99 ? -17.191 -8.246 5.625 1.00 94.88 99 ALA A CA 1
ATOM 791 C C . ALA A 1 99 ? -15.907 -8.641 4.867 1.00 94.88 99 ALA A C 1
ATOM 793 O O . ALA A 1 99 ? -15.914 -9.599 4.094 1.00 94.88 99 ALA A O 1
ATOM 794 N N . LEU A 1 100 ? -14.803 -7.914 5.070 1.00 92.31 100 LEU A N 1
ATOM 795 C CA . LEU A 1 100 ? -13.494 -8.240 4.508 1.00 92.31 100 LEU A CA 1
ATOM 796 C C . LEU A 1 100 ? -12.725 -9.144 5.473 1.00 92.31 100 LEU A C 1
ATOM 798 O O . LEU A 1 100 ? -12.720 -8.903 6.680 1.00 92.31 100 LEU A O 1
ATOM 802 N N . GLN A 1 101 ? -11.998 -10.135 4.951 1.00 91.38 101 GLN A N 1
ATOM 803 C CA . GLN A 1 101 ? -11.111 -10.922 5.806 1.00 91.38 101 GLN A CA 1
ATOM 804 C C . GLN A 1 101 ? -9.978 -10.027 6.346 1.00 91.38 101 GLN A C 1
ATOM 806 O O . GLN A 1 101 ? -9.344 -9.318 5.556 1.00 91.38 101 GLN A O 1
ATOM 811 N N . PRO A 1 102 ? -9.697 -10.030 7.666 1.00 92.50 102 PRO A N 1
ATOM 812 C CA . PRO A 1 102 ? -8.679 -9.157 8.254 1.00 92.50 102 PRO A CA 1
ATOM 813 C C . PRO A 1 102 ? -7.283 -9.322 7.631 1.00 92.50 102 PRO A C 1
ATOM 815 O O . PRO A 1 102 ? -6.601 -8.328 7.374 1.00 92.50 102 PRO A O 1
ATOM 818 N N . ASN A 1 103 ? -6.885 -10.557 7.313 1.00 90.81 103 ASN A N 1
ATOM 819 C CA . ASN A 1 103 ? -5.600 -10.880 6.676 1.00 90.81 103 ASN A CA 1
ATOM 820 C C . ASN A 1 103 ? -5.395 -10.202 5.309 1.00 90.81 103 ASN A C 1
ATOM 822 O O . ASN A 1 103 ? -4.263 -10.068 4.855 1.00 90.81 103 ASN A O 1
ATOM 826 N N . TRP A 1 104 ? -6.456 -9.721 4.657 1.00 91.19 104 TRP A N 1
ATOM 827 C CA . TRP A 1 104 ? -6.319 -8.987 3.406 1.00 91.19 104 TRP A CA 1
ATOM 828 C C . TRP A 1 104 ? -5.815 -7.561 3.607 1.00 91.19 104 TRP A C 1
ATOM 830 O O . TRP A 1 104 ? -5.247 -7.003 2.678 1.00 91.19 104 TRP A O 1
ATOM 840 N N . TRP A 1 105 ? -6.025 -6.920 4.759 1.00 93.69 105 TRP A N 1
ATOM 841 C CA . TRP A 1 105 ? -5.838 -5.463 4.833 1.00 93.69 105 TRP A CA 1
ATOM 842 C C . TRP A 1 105 ? -5.322 -4.906 6.161 1.00 93.69 105 TRP A C 1
ATOM 844 O O . TRP A 1 105 ? -4.856 -3.765 6.167 1.00 93.69 105 TRP A O 1
ATOM 854 N N . THR A 1 106 ? -5.370 -5.662 7.263 1.00 94.62 106 THR A N 1
ATOM 855 C CA . THR A 1 106 ? -4.771 -5.238 8.537 1.00 94.62 106 THR A CA 1
ATOM 856 C C . THR A 1 106 ? -3.497 -6.011 8.838 1.00 94.62 106 THR A C 1
ATOM 858 O O . THR A 1 106 ? -3.446 -7.239 8.771 1.00 94.62 106 THR A O 1
ATOM 861 N N . ARG A 1 107 ? -2.463 -5.267 9.235 1.00 93.62 107 ARG A N 1
ATOM 862 C CA . ARG A 1 107 ? -1.158 -5.817 9.601 1.00 93.62 107 ARG A CA 1
ATOM 863 C C . ARG A 1 107 ? -1.243 -6.833 10.742 1.00 93.62 107 ARG A C 1
ATOM 865 O O . ARG A 1 107 ? -0.493 -7.803 10.731 1.00 93.62 107 ARG A O 1
ATOM 872 N N . SER A 1 108 ? -2.165 -6.635 11.681 1.00 93.44 108 SER A N 1
ATOM 873 C CA . SER A 1 108 ? -2.388 -7.515 12.834 1.00 93.44 108 SER A CA 1
ATOM 874 C C . SER A 1 108 ? -2.767 -8.952 12.461 1.00 93.44 108 SER A C 1
ATOM 876 O O . SER A 1 108 ? -2.583 -9.855 13.272 1.00 93.44 108 SER A O 1
ATOM 878 N N . ALA A 1 109 ? -3.283 -9.162 11.247 1.00 92.94 109 ALA A N 1
ATOM 879 C CA . ALA A 1 109 ? -3.745 -10.455 10.756 1.00 92.94 109 ALA A CA 1
ATOM 880 C C . ALA A 1 109 ? -2.904 -11.001 9.590 1.00 92.94 109 ALA A C 1
ATOM 882 O O . ALA A 1 109 ? -3.254 -12.035 9.023 1.00 92.94 109 ALA A O 1
ATOM 883 N N . PHE A 1 110 ? -1.820 -10.317 9.208 1.00 92.00 110 PHE A N 1
ATOM 884 C CA . PHE A 1 110 ? -0.919 -10.802 8.165 1.00 92.00 110 PHE A CA 1
ATOM 885 C C . PHE A 1 110 ? -0.149 -12.035 8.623 1.00 92.00 110 PHE A C 1
ATOM 887 O O . PHE A 1 110 ? 0.279 -12.141 9.775 1.00 92.00 110 PHE A O 1
ATOM 894 N N . SER A 1 111 ? 0.077 -12.953 7.688 1.00 87.94 111 SER A N 1
ATOM 895 C CA . SER A 1 111 ? 0.886 -14.137 7.931 1.00 87.94 111 SER A CA 1
ATOM 896 C C . SER A 1 111 ? 2.321 -13.763 8.301 1.00 87.94 111 SER A C 1
ATOM 898 O O . SER A 1 111 ? 2.969 -12.940 7.651 1.00 87.94 111 SER A O 1
ATOM 900 N N . THR A 1 112 ? 2.866 -14.450 9.304 1.00 85.75 112 THR A N 1
ATOM 901 C CA . THR A 1 112 ? 4.285 -14.354 9.676 1.00 85.75 112 THR A CA 1
ATOM 902 C C . THR A 1 112 ? 5.205 -15.051 8.670 1.00 85.75 112 THR A C 1
ATOM 904 O O . THR A 1 112 ? 6.428 -14.901 8.740 1.00 85.75 112 THR A O 1
ATOM 907 N N . PHE A 1 113 ? 4.634 -15.793 7.713 1.00 82.62 113 PHE A N 1
ATOM 908 C CA . PHE A 1 113 ? 5.371 -16.465 6.649 1.00 82.62 113 PHE A CA 1
ATOM 909 C C . PHE A 1 113 ? 6.080 -15.460 5.733 1.00 82.62 113 PHE A C 1
ATOM 911 O O . PHE A 1 113 ? 7.264 -15.633 5.436 1.00 82.62 113 PHE A O 1
ATOM 918 N N . CYS A 1 114 ? 5.390 -14.375 5.356 1.00 81.31 114 CYS A N 1
ATOM 919 C CA . CYS A 1 114 ? 5.958 -13.274 4.585 1.00 81.31 114 CYS A CA 1
ATOM 920 C C . CYS A 1 114 ? 6.328 -12.107 5.514 1.00 81.31 114 CYS A C 1
ATOM 922 O O . CYS A 1 114 ? 5.462 -11.397 6.028 1.00 81.31 114 CYS A O 1
ATOM 924 N N . LYS A 1 115 ? 7.631 -11.863 5.698 1.00 80.94 115 LYS A N 1
ATOM 925 C CA . LYS A 1 115 ? 8.163 -10.771 6.537 1.00 80.94 115 LYS A CA 1
ATOM 926 C C . LYS A 1 115 ? 8.128 -9.420 5.812 1.00 80.94 115 LYS A C 1
ATOM 928 O O . LYS A 1 115 ? 9.155 -8.768 5.640 1.00 80.94 115 LYS A O 1
ATOM 933 N N . CYS A 1 116 ? 6.947 -9.015 5.361 1.00 82.25 116 CYS A N 1
ATOM 934 C CA . CYS A 1 116 ? 6.712 -7.743 4.691 1.00 82.25 116 CYS A CA 1
ATOM 935 C C . CYS A 1 116 ? 5.636 -6.960 5.443 1.00 82.25 116 CYS A C 1
ATOM 937 O O . CYS A 1 116 ? 4.537 -7.467 5.658 1.00 82.25 116 CYS A O 1
ATOM 939 N N . ASP A 1 117 ? 5.930 -5.718 5.822 1.00 79.62 117 ASP A N 1
ATOM 940 C CA . ASP A 1 117 ? 4.995 -4.838 6.527 1.00 79.62 117 ASP A CA 1
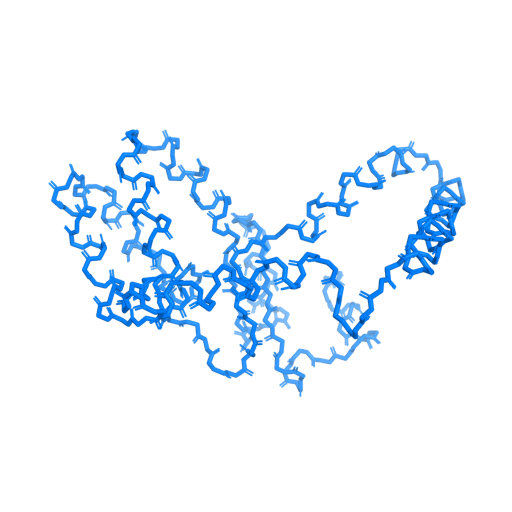ATOM 941 C C . ASP A 1 117 ? 4.250 -3.877 5.579 1.00 79.62 117 ASP A C 1
ATOM 943 O O . ASP A 1 117 ? 3.528 -2.981 6.036 1.00 79.62 117 ASP A O 1
ATOM 947 N N . ALA A 1 118 ? 4.427 -4.051 4.265 1.00 87.75 118 ALA A N 1
ATOM 948 C CA . ALA A 1 118 ? 3.839 -3.193 3.251 1.00 87.75 118 ALA A CA 1
ATOM 949 C C . ALA A 1 118 ? 2.307 -3.283 3.266 1.00 87.75 118 ALA A C 1
ATOM 951 O O . ALA A 1 118 ? 1.716 -4.352 3.139 1.00 87.75 118 ALA A O 1
ATOM 952 N N . LEU A 1 119 ? 1.678 -2.114 3.377 1.00 89.94 119 LEU A N 1
ATOM 953 C CA . LEU A 1 119 ? 0.226 -1.922 3.269 1.00 89.94 119 LEU A CA 1
ATOM 954 C C . LEU A 1 119 ? -0.166 -1.222 1.965 1.00 89.94 119 LEU A C 1
ATOM 956 O O . LEU A 1 119 ? -1.344 -1.090 1.641 1.00 89.94 119 LEU A O 1
ATOM 960 N N . LEU A 1 120 ? 0.823 -0.707 1.237 1.00 89.88 120 LEU A N 1
ATOM 961 C CA . LEU A 1 120 ? 0.630 0.176 0.099 1.00 89.88 120 LEU A CA 1
ATOM 962 C C . LEU A 1 120 ? 1.299 -0.417 -1.124 1.00 89.88 120 LEU A C 1
ATOM 964 O O . LEU A 1 120 ? 2.443 -0.860 -1.058 1.00 89.88 120 LEU A O 1
ATOM 968 N N . ASN A 1 121 ? 0.641 -0.270 -2.266 1.00 85.38 121 ASN A N 1
ATOM 969 C CA . ASN A 1 121 ? 1.234 -0.562 -3.559 1.00 85.38 121 ASN A CA 1
ATOM 970 C C . ASN A 1 121 ? 2.040 0.633 -4.111 1.00 85.38 121 ASN A C 1
ATOM 972 O O . ASN A 1 121 ? 1.984 0.968 -5.292 1.00 85.38 121 ASN A O 1
ATOM 976 N N . ASN A 1 122 ? 2.768 1.333 -3.234 1.00 84.00 122 ASN A N 1
ATOM 977 C CA . ASN A 1 122 ? 3.498 2.551 -3.598 1.00 84.00 122 ASN A CA 1
ATOM 978 C C . ASN A 1 122 ? 4.570 2.297 -4.655 1.00 84.00 122 ASN A C 1
ATOM 980 O O . ASN A 1 122 ? 4.829 3.177 -5.471 1.00 84.00 122 ASN A O 1
ATOM 984 N N . MET A 1 123 ? 5.206 1.124 -4.620 1.00 84.38 123 MET A N 1
ATOM 985 C CA . MET A 1 123 ? 6.268 0.781 -5.563 1.00 84.38 123 MET A CA 1
ATOM 986 C C . MET A 1 123 ? 5.716 0.647 -6.979 1.00 84.38 123 MET A C 1
ATOM 988 O O . MET A 1 123 ? 6.244 1.295 -7.879 1.00 84.38 123 MET A O 1
ATOM 992 N N . CYS A 1 124 ? 4.622 -0.100 -7.166 1.00 85.19 124 CYS A N 1
ATOM 993 C CA . CYS A 1 124 ? 4.000 -0.209 -8.482 1.00 85.19 124 CYS A CA 1
ATOM 994 C C . CYS A 1 124 ? 3.416 1.126 -8.934 1.00 85.19 124 CYS A C 1
ATOM 996 O O . CYS A 1 124 ? 3.587 1.479 -10.089 1.00 85.19 124 CYS A O 1
ATOM 998 N N . GLU A 1 125 ? 2.786 1.911 -8.056 1.00 85.56 125 GLU A N 1
ATOM 999 C CA . GLU A 1 125 ? 2.259 3.221 -8.464 1.00 85.56 125 GLU A CA 1
ATOM 1000 C C . GLU A 1 125 ? 3.364 4.206 -8.862 1.00 85.56 125 GLU A C 1
ATOM 1002 O O . GLU A 1 125 ? 3.241 4.891 -9.875 1.00 85.56 125 GLU A O 1
ATOM 1007 N N . SER A 1 126 ? 4.477 4.228 -8.123 1.00 89.06 126 SER A N 1
ATOM 1008 C CA . SER A 1 126 ? 5.640 5.049 -8.484 1.00 89.06 126 SER A CA 1
ATOM 1009 C C . SER A 1 126 ? 6.252 4.592 -9.805 1.00 89.06 126 SER A C 1
ATOM 1011 O O . SER A 1 126 ? 6.633 5.426 -10.619 1.00 89.06 126 SER A O 1
ATOM 1013 N N . PHE A 1 127 ? 6.341 3.278 -10.028 1.00 87.94 127 PHE A N 1
ATOM 1014 C CA . PHE A 1 127 ? 6.842 2.721 -11.279 1.00 87.94 127 PHE A CA 1
ATOM 1015 C C . PHE A 1 127 ? 5.910 3.036 -12.453 1.00 87.94 127 PHE A C 1
ATOM 1017 O O . PHE A 1 127 ? 6.372 3.530 -13.473 1.00 87.94 127 PHE A O 1
ATOM 1024 N N . ASN A 1 128 ? 4.601 2.846 -12.284 1.00 87.81 128 ASN A N 1
ATOM 1025 C CA . ASN A 1 128 ? 3.592 3.147 -13.298 1.00 87.81 128 ASN A CA 1
ATOM 1026 C C . ASN A 1 128 ? 3.600 4.628 -13.690 1.00 87.81 128 ASN A C 1
ATOM 1028 O O . ASN A 1 128 ? 3.468 4.939 -14.869 1.00 87.81 128 ASN A O 1
ATOM 1032 N N . GLY A 1 129 ? 3.788 5.532 -12.724 1.00 90.19 129 GLY A N 1
ATOM 1033 C CA . GLY A 1 129 ? 3.987 6.955 -13.004 1.00 90.19 129 GLY A CA 1
ATOM 1034 C C . GLY A 1 129 ? 5.310 7.235 -13.722 1.00 90.19 129 GLY A C 1
ATOM 1035 O O . GLY A 1 129 ? 5.355 8.051 -14.634 1.00 90.19 129 GLY A O 1
ATOM 1036 N N . TYR A 1 130 ? 6.379 6.529 -13.351 1.00 89.25 130 TYR A N 1
ATOM 1037 C CA . TYR A 1 130 ? 7.704 6.687 -13.952 1.00 89.25 130 TYR A CA 1
ATOM 1038 C C . TYR A 1 130 ? 7.758 6.265 -15.426 1.00 89.25 130 TYR A C 1
ATOM 1040 O O . TYR A 1 130 ? 8.431 6.914 -16.219 1.00 89.25 130 TYR A O 1
ATOM 1048 N N . ILE A 1 131 ? 7.035 5.208 -15.806 1.00 92.25 131 ILE A N 1
ATOM 1049 C CA . ILE A 1 131 ? 6.988 4.713 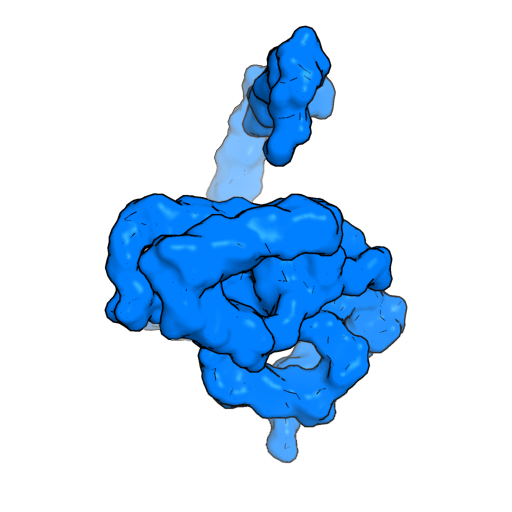-17.192 1.00 92.25 131 ILE A CA 1
ATOM 1050 C C . ILE A 1 131 ? 5.806 5.267 -18.000 1.00 92.25 131 ILE A C 1
ATOM 1052 O O . ILE A 1 131 ? 5.580 4.822 -19.124 1.00 92.25 131 ILE A O 1
ATOM 1056 N N . LEU A 1 132 ? 5.034 6.200 -17.433 1.00 93.31 132 LEU A N 1
ATOM 1057 C CA . LEU A 1 132 ? 3.760 6.664 -17.988 1.00 93.31 132 LEU A CA 1
ATOM 1058 C C . LEU A 1 132 ? 3.891 7.216 -19.411 1.00 93.31 132 LEU A C 1
ATOM 1060 O O . LEU A 1 132 ? 3.044 6.938 -20.250 1.00 93.31 132 LEU A O 1
ATOM 1064 N N . GLU A 1 133 ? 4.954 7.967 -19.680 1.00 92.94 133 GLU A N 1
ATOM 1065 C CA . GLU A 1 133 ? 5.228 8.511 -21.011 1.00 92.94 133 GLU A CA 1
ATOM 1066 C C . GLU A 1 133 ? 5.820 7.446 -21.946 1.00 92.94 133 GLU A C 1
ATOM 1068 O O . GLU A 1 133 ? 5.457 7.352 -23.118 1.00 92.94 133 GLU A O 1
ATOM 1073 N N . A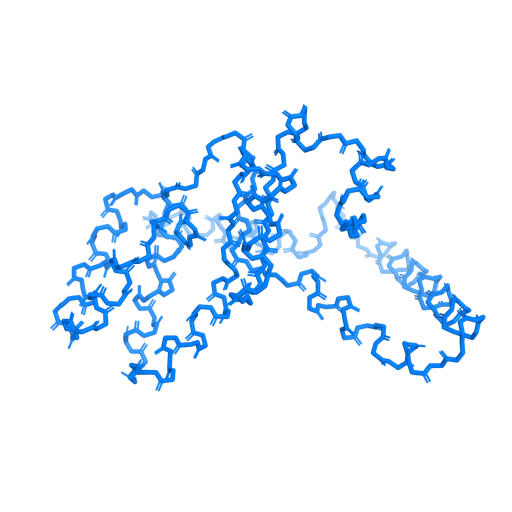LA A 1 134 ? 6.719 6.608 -21.422 1.00 94.19 134 ALA A N 1
ATOM 1074 C CA . ALA A 1 134 ? 7.413 5.591 -22.206 1.00 94.19 134 ALA A CA 1
ATOM 1075 C C . ALA A 1 134 ? 6.448 4.536 -22.766 1.00 94.19 134 ALA A C 1
ATOM 1077 O O . ALA A 1 134 ? 6.598 4.117 -23.911 1.00 94.19 134 ALA A O 1
ATOM 1078 N N . ARG A 1 135 ? 5.436 4.129 -21.987 1.00 93.69 135 ARG A N 1
ATOM 1079 C CA . ARG A 1 135 ? 4.455 3.100 -22.385 1.00 93.69 135 ARG A CA 1
ATOM 1080 C C . ARG A 1 135 ? 3.558 3.507 -23.560 1.00 93.69 135 ARG A C 1
ATOM 1082 O O . ARG A 1 135 ? 2.914 2.646 -24.143 1.00 93.69 135 ARG A O 1
ATOM 1089 N N . GLU A 1 136 ? 3.479 4.799 -23.881 1.00 94.06 136 GLU A N 1
ATOM 1090 C CA . GLU A 1 136 ? 2.692 5.317 -25.011 1.00 94.06 136 GLU A CA 1
ATOM 1091 C C . GLU A 1 136 ? 3.496 5.328 -26.321 1.00 94.06 136 GLU A C 1
ATOM 1093 O O . GLU A 1 136 ? 3.000 5.753 -27.365 1.00 94.06 136 GLU A O 1
ATOM 1098 N N . LYS A 1 137 ? 4.756 4.878 -26.286 1.00 94.69 137 LYS A N 1
ATOM 1099 C CA . LYS A 1 137 ? 5.649 4.819 -27.445 1.00 94.69 137 LYS A CA 1
ATOM 1100 C C . LYS A 1 137 ? 5.736 3.396 -28.015 1.00 94.69 137 LYS A C 1
ATOM 1102 O O . LYS A 1 137 ? 5.457 2.429 -27.307 1.00 94.69 137 LYS A O 1
ATOM 1107 N N . PRO A 1 138 ? 6.184 3.235 -29.276 1.00 97.25 138 PRO A N 1
ATOM 1108 C CA . PRO A 1 138 ? 6.515 1.923 -29.828 1.00 97.25 138 PRO A CA 1
ATOM 1109 C C . PRO A 1 138 ? 7.518 1.165 -28.949 1.00 97.25 138 PRO A C 1
ATOM 1111 O O . PRO A 1 138 ? 8.362 1.785 -28.304 1.00 97.25 138 PRO A O 1
ATOM 1114 N N . ILE A 1 139 ? 7.469 -0.172 -28.973 1.00 95.25 139 ILE A N 1
ATOM 1115 C CA . ILE A 1 139 ? 8.209 -1.040 -28.038 1.00 95.25 139 ILE A CA 1
ATOM 1116 C C . ILE A 1 139 ? 9.703 -0.706 -27.931 1.00 95.25 139 ILE A C 1
ATOM 1118 O O . ILE A 1 139 ? 10.231 -0.606 -26.827 1.00 95.25 139 ILE A O 1
ATOM 1122 N N . ILE A 1 140 ? 10.373 -0.459 -29.061 1.00 97.00 140 ILE A N 1
ATOM 1123 C CA . ILE A 1 140 ? 11.796 -0.099 -29.083 1.00 97.00 140 ILE A CA 1
ATOM 1124 C C . ILE A 1 140 ? 12.022 1.224 -28.352 1.00 97.00 140 ILE A C 1
ATOM 1126 O O . ILE A 1 140 ? 12.864 1.305 -27.460 1.00 97.00 140 ILE A O 1
ATOM 1130 N N . LYS A 1 141 ? 11.205 2.237 -28.653 1.00 96.31 141 LYS A N 1
ATOM 1131 C CA . LYS A 1 141 ? 11.336 3.556 -28.037 1.00 96.31 141 LYS A CA 1
ATOM 1132 C C . LYS A 1 141 ? 11.007 3.533 -26.544 1.00 96.31 141 LYS A C 1
ATOM 1134 O O . LYS A 1 141 ? 11.685 4.193 -25.762 1.00 96.31 141 LYS A O 1
ATOM 1139 N N . MET A 1 142 ? 10.010 2.748 -26.138 1.00 96.50 142 MET A N 1
ATOM 1140 C CA . MET A 1 142 ? 9.687 2.522 -24.728 1.00 96.50 142 MET A CA 1
ATOM 1141 C C . MET A 1 142 ? 10.897 1.958 -23.971 1.00 96.50 142 MET A C 1
ATOM 1143 O O . MET A 1 142 ? 11.257 2.476 -22.914 1.00 96.50 142 MET A O 1
ATOM 1147 N N . LEU A 1 143 ? 11.543 0.920 -24.513 1.00 95.44 143 LEU A N 1
ATOM 1148 C CA . LEU A 1 143 ? 12.708 0.287 -23.888 1.00 95.44 143 LEU A CA 1
ATOM 1149 C C . LEU A 1 143 ? 13.905 1.240 -23.798 1.00 95.44 143 LEU A C 1
ATOM 1151 O O . LEU A 1 143 ? 14.574 1.279 -22.764 1.00 95.44 143 LEU A O 1
ATOM 1155 N N . GLU A 1 144 ? 14.150 2.040 -24.837 1.00 96.31 144 GLU A N 1
ATOM 1156 C CA . GLU A 1 144 ? 15.178 3.087 -24.822 1.00 96.31 144 GLU A CA 1
ATOM 1157 C C . GLU A 1 144 ? 14.925 4.116 -23.718 1.00 96.31 144 GLU A C 1
ATOM 1159 O O . GLU A 1 144 ? 15.814 4.372 -22.908 1.00 96.31 144 GLU A O 1
ATOM 1164 N N . MET A 1 145 ? 13.699 4.642 -23.623 1.00 96.31 145 MET A N 1
ATOM 1165 C CA . MET A 1 145 ? 13.334 5.626 -22.598 1.00 96.31 145 MET A CA 1
ATOM 1166 C C . MET A 1 145 ? 13.489 5.062 -21.183 1.00 96.31 145 MET A C 1
ATOM 1168 O O . MET A 1 145 ? 14.047 5.725 -20.310 1.00 96.31 145 MET A O 1
ATOM 1172 N N . VAL A 1 146 ? 13.043 3.823 -20.944 1.00 94.00 146 VAL A N 1
ATOM 1173 C CA . VAL A 1 146 ? 13.210 3.160 -19.639 1.00 94.00 146 VAL A CA 1
ATOM 1174 C C . VAL A 1 146 ? 14.693 2.991 -19.305 1.00 94.00 146 VAL A C 1
ATOM 1176 O O . VAL A 1 146 ? 15.107 3.285 -18.182 1.00 94.00 146 VAL A O 1
ATOM 1179 N N . LYS A 1 147 ? 15.510 2.559 -20.271 1.00 95.25 147 LYS A N 1
ATOM 1180 C CA . LYS A 1 147 ? 16.959 2.400 -20.097 1.00 95.25 147 LYS A CA 1
ATOM 1181 C C . LYS A 1 147 ? 17.636 3.729 -19.755 1.00 95.25 147 LYS A C 1
ATOM 1183 O O . LYS A 1 147 ? 18.370 3.790 -18.769 1.00 95.25 147 LYS A O 1
ATOM 1188 N N . GLU A 1 148 ? 17.394 4.778 -20.538 1.00 95.50 148 GLU A N 1
ATOM 1189 C CA . GLU A 1 148 ? 17.961 6.115 -20.314 1.00 95.50 148 GLU A CA 1
ATOM 1190 C C . GLU A 1 148 ? 17.583 6.653 -18.933 1.00 95.50 148 GLU A C 1
ATOM 1192 O O . GLU A 1 148 ? 18.443 7.101 -18.168 1.00 95.50 148 GLU A O 1
ATOM 1197 N N . ALA A 1 149 ? 16.308 6.527 -18.565 1.00 93.62 149 ALA A N 1
ATOM 1198 C CA . ALA A 1 149 ? 15.814 6.994 -17.284 1.00 93.62 149 ALA A CA 1
ATOM 1199 C C . ALA A 1 149 ? 16.482 6.243 -16.111 1.00 93.62 149 ALA A C 1
ATOM 1201 O O . ALA A 1 149 ? 16.871 6.868 -15.116 1.00 93.62 149 ALA A O 1
ATOM 1202 N N . LEU A 1 150 ? 16.666 4.920 -16.223 1.00 93.81 150 LEU A N 1
ATOM 1203 C CA . LEU A 1 150 ? 17.369 4.118 -15.216 1.00 93.81 150 LEU A CA 1
ATOM 1204 C C . LEU A 1 150 ? 18.839 4.531 -15.085 1.00 93.81 150 LEU A C 1
ATOM 1206 O O . LEU A 1 150 ? 19.332 4.685 -13.965 1.00 93.81 150 LEU A O 1
ATOM 1210 N N . MET A 1 151 ? 19.527 4.747 -16.209 1.00 96.31 151 MET A N 1
ATOM 1211 C CA . MET A 1 151 ? 20.923 5.193 -16.227 1.00 96.31 151 MET A CA 1
ATOM 1212 C C . MET A 1 151 ? 21.089 6.545 -15.528 1.00 96.31 151 MET A C 1
ATOM 1214 O O . MET A 1 151 ? 21.928 6.675 -14.630 1.00 96.31 151 MET A O 1
ATOM 1218 N N . MET A 1 152 ? 20.244 7.521 -15.872 1.00 95.75 152 MET A N 1
ATOM 1219 C CA . MET A 1 152 ? 20.236 8.840 -15.237 1.00 95.75 152 MET A CA 1
ATOM 1220 C C . MET A 1 152 ? 19.990 8.734 -13.733 1.00 95.75 152 MET A C 1
ATOM 1222 O O . MET A 1 152 ? 20.773 9.252 -12.935 1.00 95.75 152 MET A O 1
ATOM 1226 N N . ARG A 1 153 ? 18.971 7.968 -13.325 1.00 93.88 153 ARG A N 1
ATOM 1227 C CA . ARG A 1 153 ? 18.646 7.752 -11.910 1.00 93.88 153 ARG A CA 1
ATOM 1228 C C . ARG A 1 153 ? 19.819 7.148 -11.138 1.00 93.88 153 ARG A C 1
ATOM 1230 O O . ARG A 1 153 ? 20.126 7.612 -10.040 1.00 93.88 153 ARG A O 1
ATOM 1237 N N . ILE A 1 154 ? 20.473 6.114 -11.672 1.00 95.44 154 ILE A N 1
ATOM 1238 C CA . ILE A 1 154 ? 21.629 5.477 -11.020 1.00 95.44 154 ILE A CA 1
ATOM 1239 C C . ILE A 1 154 ? 22.754 6.498 -10.833 1.00 95.44 154 ILE A C 1
ATOM 1241 O O . ILE A 1 154 ? 23.321 6.596 -9.740 1.00 95.44 154 ILE A O 1
ATOM 1245 N N . GLN A 1 155 ? 23.045 7.295 -11.861 1.00 96.81 155 GLN A N 1
ATOM 1246 C CA . GLN A 1 155 ? 24.105 8.293 -11.799 1.00 96.81 155 GLN A CA 1
ATOM 1247 C C . GLN A 1 155 ? 23.799 9.415 -10.798 1.00 96.81 155 GLN A C 1
ATOM 1249 O O . GLN A 1 155 ? 24.670 9.798 -10.012 1.00 96.81 155 GLN A O 1
ATOM 1254 N N . GLU A 1 156 ? 22.561 9.904 -10.752 1.00 95.56 156 GLU A N 1
ATOM 1255 C CA . GLU A 1 156 ? 22.119 10.888 -9.760 1.00 95.56 156 GLU A CA 1
ATOM 1256 C C . GLU A 1 156 ? 22.226 10.349 -8.333 1.00 95.56 156 GLU A C 1
ATOM 1258 O O . GLU A 1 156 ? 22.759 11.028 -7.451 1.00 95.56 156 GLU A O 1
ATOM 1263 N N . LYS A 1 157 ? 21.778 9.109 -8.088 1.00 93.44 157 LYS A N 1
ATOM 1264 C CA . LYS A 1 157 ? 21.899 8.473 -6.766 1.00 93.44 157 LYS A CA 1
ATOM 1265 C C . LYS A 1 157 ? 23.356 8.271 -6.370 1.00 93.44 157 LYS A C 1
ATOM 1267 O O . LYS A 1 157 ? 23.701 8.523 -5.216 1.00 93.44 157 LYS A O 1
ATOM 1272 N N . ARG A 1 158 ? 24.222 7.905 -7.320 1.00 94.06 158 ARG A N 1
ATOM 1273 C CA . ARG A 1 158 ? 25.669 7.811 -7.102 1.00 94.06 158 ARG A CA 1
ATOM 1274 C C . ARG A 1 158 ? 26.276 9.169 -6.744 1.00 94.06 158 ARG A C 1
ATOM 1276 O O . ARG A 1 158 ? 27.083 9.244 -5.823 1.00 94.06 158 ARG A O 1
ATOM 1283 N N . LYS A 1 159 ? 25.897 10.246 -7.438 1.00 95.62 159 LYS A N 1
ATOM 1284 C CA . LYS A 1 159 ? 26.358 11.610 -7.127 1.00 95.62 159 LYS A CA 1
ATOM 1285 C C . LYS A 1 159 ? 25.870 12.071 -5.752 1.00 95.62 159 LYS A C 1
ATOM 1287 O O . LYS A 1 159 ? 26.651 12.638 -4.998 1.00 95.62 159 LYS A O 1
ATOM 1292 N N . PHE A 1 160 ? 24.614 11.788 -5.413 1.00 93.25 160 PHE A N 1
ATOM 1293 C CA . PHE A 1 160 ? 24.032 12.120 -4.114 1.0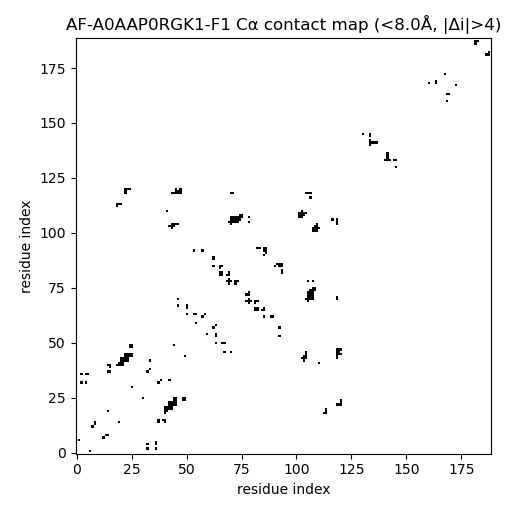0 93.25 160 PHE A CA 1
ATOM 1294 C C . PHE A 1 160 ? 24.760 11.417 -2.964 1.00 93.25 160 PHE A C 1
ATOM 1296 O O . PHE A 1 160 ? 25.201 12.082 -2.029 1.00 93.25 160 PHE A O 1
ATOM 1303 N N . ILE A 1 161 ? 24.931 10.091 -3.041 1.00 92.38 161 ILE A N 1
ATOM 1304 C CA . ILE A 1 161 ? 25.496 9.318 -1.926 1.00 92.38 161 ILE A CA 1
ATOM 1305 C C . ILE A 1 161 ? 26.969 9.653 -1.665 1.00 92.38 161 ILE A C 1
ATOM 1307 O O . ILE A 1 161 ? 27.393 9.616 -0.518 1.00 92.38 161 ILE A O 1
ATOM 1311 N N . LYS A 1 162 ? 27.728 10.067 -2.692 1.00 93.00 162 LYS A N 1
ATOM 1312 C CA . LYS A 1 162 ? 29.114 10.547 -2.531 1.00 93.00 162 LYS A CA 1
ATOM 1313 C C . LYS A 1 162 ? 29.237 11.722 -1.554 1.00 93.00 162 LYS A C 1
ATOM 1315 O O . LYS A 1 162 ? 30.276 11.870 -0.925 1.00 93.00 162 LYS A O 1
ATOM 1320 N N . ASN A 1 163 ? 28.193 12.544 -1.437 1.00 91.31 163 ASN A N 1
ATOM 1321 C CA . ASN A 1 163 ? 28.176 13.713 -0.557 1.00 91.31 163 ASN A CA 1
ATOM 1322 C C . ASN A 1 163 ? 27.580 13.408 0.828 1.00 91.31 163 ASN A C 1
ATOM 1324 O O . ASN A 1 163 ? 27.647 14.249 1.725 1.00 91.31 163 ASN A O 1
ATOM 1328 N N . VAL A 1 164 ? 26.973 12.233 1.011 1.00 91.88 164 VAL A N 1
ATOM 1329 C CA . VAL A 1 164 ? 26.405 11.817 2.295 1.00 91.88 164 VAL A CA 1
ATOM 1330 C C . VAL A 1 164 ? 27.531 11.337 3.201 1.00 91.88 164 VAL A C 1
ATOM 1332 O O . VAL A 1 164 ? 28.316 10.468 2.832 1.00 91.88 164 VAL A O 1
ATOM 1335 N N . LYS A 1 165 ? 27.586 11.889 4.414 1.00 89.19 165 LYS A N 1
ATOM 1336 C CA . LYS A 1 165 ? 28.514 11.452 5.458 1.00 89.19 165 LYS A CA 1
ATOM 1337 C C . LYS A 1 165 ? 27.822 10.465 6.392 1.00 89.19 165 LYS A C 1
ATOM 1339 O O . LYS A 1 165 ? 26.682 10.687 6.794 1.00 89.19 165 LYS A O 1
ATOM 1344 N N . GLY A 1 166 ? 28.550 9.428 6.787 1.00 88.38 166 GLY A N 1
ATOM 1345 C CA . GLY A 1 166 ? 28.092 8.429 7.748 1.00 88.38 166 GLY A CA 1
ATOM 1346 C C . GLY A 1 166 ? 27.588 7.132 7.104 1.00 88.38 166 GLY A C 1
ATOM 1347 O O . GLY A 1 166 ? 27.443 7.046 5.886 1.00 88.38 166 GLY A O 1
ATOM 1348 N N . PRO A 1 167 ? 27.339 6.102 7.927 1.00 90.31 167 PRO A N 1
ATOM 1349 C CA . PRO A 1 167 ? 27.055 4.749 7.448 1.00 90.31 167 PRO A CA 1
ATOM 1350 C C . PRO A 1 167 ? 25.597 4.533 7.012 1.00 90.31 167 PRO A C 1
ATOM 1352 O O . PRO A 1 167 ? 25.271 3.483 6.465 1.00 90.31 167 PRO A O 1
ATOM 1355 N N . ILE A 1 168 ? 24.700 5.489 7.279 1.00 90.56 168 ILE A N 1
ATOM 1356 C CA . ILE A 1 168 ? 23.252 5.335 7.096 1.00 90.56 168 ILE A CA 1
ATOM 1357 C C . ILE A 1 168 ? 22.732 6.398 6.125 1.00 90.56 168 ILE A C 1
ATOM 1359 O O . ILE A 1 168 ? 23.042 7.582 6.242 1.00 90.56 168 ILE A O 1
ATOM 1363 N N . CYS A 1 169 ? 21.883 5.980 5.183 1.00 90.69 169 CYS A N 1
ATOM 1364 C CA . CYS A 1 169 ? 21.215 6.887 4.251 1.00 90.69 169 CYS A CA 1
ATOM 1365 C C . CYS A 1 169 ? 20.380 7.951 4.997 1.00 90.69 169 CYS A C 1
ATOM 1367 O O . CYS A 1 169 ? 19.641 7.586 5.917 1.00 90.69 169 CYS A O 1
ATOM 1369 N N . PRO A 1 170 ? 20.366 9.227 4.557 1.00 91.31 170 PRO A N 1
ATOM 1370 C CA . PRO A 1 170 ? 19.769 10.328 5.321 1.00 91.31 170 PRO A CA 1
ATOM 1371 C C . PRO A 1 170 ? 18.308 10.091 5.716 1.00 91.31 170 PRO A C 1
ATOM 1373 O O . PRO A 1 170 ? 17.938 10.278 6.868 1.00 91.31 170 PRO A O 1
ATOM 1376 N N . ASN A 1 171 ? 17.491 9.567 4.797 1.00 89.88 171 ASN A N 1
ATOM 1377 C CA . ASN A 1 171 ? 16.077 9.283 5.068 1.00 89.88 171 ASN A CA 1
ATOM 1378 C C . ASN A 1 171 ? 15.874 8.235 6.173 1.00 89.88 171 ASN A C 1
ATOM 1380 O O . ASN A 1 171 ? 14.912 8.320 6.936 1.00 89.88 171 ASN A O 1
ATOM 1384 N N . ILE A 1 172 ? 16.748 7.229 6.246 1.00 90.62 172 ILE A N 1
ATOM 1385 C CA . ILE A 1 172 ? 16.690 6.203 7.292 1.00 90.62 172 ILE A CA 1
ATOM 1386 C C . ILE A 1 172 ? 17.210 6.777 8.607 1.00 90.62 172 ILE A C 1
ATOM 1388 O O . ILE A 1 172 ? 16.580 6.562 9.639 1.00 90.62 172 ILE A O 1
ATOM 1392 N N . GLN A 1 173 ? 18.280 7.577 8.563 1.00 93.12 173 GLN A N 1
ATOM 1393 C CA . GLN A 1 173 ? 18.790 8.281 9.738 1.00 93.12 173 GLN A CA 1
ATOM 1394 C C . GLN A 1 173 ? 17.703 9.165 10.365 1.00 93.12 173 GLN A C 1
ATOM 1396 O O . GLN A 1 173 ? 17.444 9.057 11.559 1.00 93.12 173 GLN A O 1
ATOM 1401 N N . SER A 1 174 ? 16.997 9.974 9.569 1.00 92.00 174 SER A N 1
ATOM 1402 C CA . SER A 1 174 ? 15.907 10.827 10.062 1.00 92.00 174 SER A CA 1
ATOM 1403 C C . SER A 1 174 ? 14.773 10.023 10.705 1.00 92.00 174 SER A C 1
ATOM 1405 O O . SER A 1 174 ? 14.256 10.412 11.751 1.00 92.00 174 SER A O 1
ATOM 1407 N N . LYS A 1 175 ? 14.396 8.876 10.118 1.00 91.19 175 LYS A N 1
ATOM 1408 C CA . LYS A 1 175 ? 13.397 7.975 10.719 1.00 91.19 175 LYS A CA 1
ATOM 1409 C C . LYS A 1 175 ? 13.882 7.398 12.047 1.00 91.19 175 LYS A C 1
ATOM 1411 O O . LYS A 1 175 ? 13.108 7.344 12.999 1.00 91.19 175 LYS A O 1
ATOM 1416 N N . LEU A 1 176 ? 15.146 6.986 12.117 1.00 92.44 176 LEU A N 1
ATOM 1417 C CA . LEU A 1 176 ? 15.739 6.436 13.330 1.00 92.44 176 LEU A CA 1
ATOM 1418 C C . LEU A 1 176 ? 15.765 7.473 14.459 1.00 92.44 176 LEU A C 1
ATOM 1420 O O . LEU A 1 176 ? 15.381 7.152 15.579 1.00 92.44 176 LEU A O 1
ATOM 1424 N N . GLU A 1 177 ? 16.148 8.718 14.170 1.00 92.50 177 GLU A N 1
ATOM 1425 C CA . GLU A 1 177 ? 16.140 9.798 15.166 1.00 92.50 177 GLU A CA 1
ATOM 1426 C C . GLU A 1 177 ? 14.729 10.103 15.688 1.00 92.50 177 GLU A C 1
ATOM 1428 O O . GLU A 1 177 ? 14.532 10.260 16.895 1.00 92.50 177 GLU A O 1
ATOM 1433 N N . LEU A 1 178 ? 13.715 10.085 14.815 1.00 89.75 178 LEU A N 1
ATOM 1434 C CA . LEU A 1 178 ? 12.320 10.221 15.239 1.00 89.75 178 LEU A CA 1
ATOM 1435 C C . LEU A 1 178 ? 11.894 9.082 16.180 1.00 89.75 178 LEU A C 1
ATOM 1437 O O . LEU A 1 178 ? 11.238 9.328 17.194 1.00 89.75 178 LEU A O 1
ATOM 1441 N N . LEU A 1 179 ? 12.261 7.838 15.862 1.00 88.00 179 LEU A N 1
ATOM 1442 C CA . LEU A 1 179 ? 11.939 6.677 16.695 1.00 88.00 179 LEU A CA 1
ATOM 1443 C C . LEU A 1 179 ? 12.654 6.729 18.048 1.00 88.00 179 LEU A C 1
ATOM 1445 O O . LEU A 1 179 ? 12.019 6.485 19.073 1.00 88.00 179 LEU A O 1
ATOM 1449 N N . LYS A 1 180 ? 13.933 7.129 18.078 1.00 90.50 180 LYS A N 1
ATOM 1450 C CA . LYS A 1 180 ? 14.673 7.372 19.326 1.00 90.50 180 LYS A CA 1
ATOM 1451 C C . LYS A 1 180 ? 13.954 8.395 20.202 1.00 90.50 180 LYS A C 1
ATOM 1453 O O . LYS A 1 180 ? 13.784 8.169 21.397 1.00 90.50 180 LYS A O 1
ATOM 1458 N N . PHE A 1 181 ? 13.494 9.501 19.617 1.00 88.81 181 PHE A N 1
ATOM 1459 C CA . PHE A 1 181 ? 12.749 10.523 20.349 1.00 88.81 181 PHE A CA 1
ATOM 1460 C C . PHE A 1 181 ? 11.421 9.994 20.913 1.00 88.81 181 PHE A C 1
ATOM 1462 O O . PHE A 1 181 ? 11.120 10.227 22.082 1.00 88.81 181 PHE A O 1
ATOM 1469 N N . LYS A 1 182 ? 10.643 9.246 20.119 1.00 84.81 182 LYS A N 1
ATOM 1470 C CA . LYS A 1 182 ? 9.380 8.637 20.573 1.00 84.81 182 LYS A CA 1
ATOM 1471 C C . LYS A 1 182 ? 9.590 7.617 21.692 1.00 84.81 182 LYS A C 1
ATOM 1473 O O . LYS A 1 182 ? 8.834 7.621 22.662 1.00 84.81 182 LYS A O 1
ATOM 1478 N N . SER A 1 183 ? 10.644 6.803 21.593 1.00 85.38 183 SER A N 1
ATOM 1479 C CA . SER A 1 183 ? 11.000 5.809 22.611 1.00 85.38 183 SER A CA 1
ATOM 1480 C C . SER A 1 183 ? 11.258 6.447 23.975 1.00 85.38 183 SER A C 1
ATOM 1482 O O . SER A 1 183 ? 10.868 5.875 24.985 1.00 85.38 183 SER A O 1
ATOM 1484 N N . ARG A 1 184 ? 11.853 7.648 24.023 1.00 85.44 184 ARG A N 1
ATOM 1485 C CA . ARG A 1 184 ? 12.084 8.382 25.282 1.00 85.44 184 ARG A CA 1
ATOM 1486 C C . ARG A 1 184 ? 10.795 8.812 25.984 1.00 85.44 184 ARG A C 1
ATOM 1488 O O . ARG A 1 184 ? 10.824 9.085 27.175 1.00 85.44 184 ARG A O 1
ATOM 1495 N N . LYS A 1 185 ? 9.685 8.914 25.250 1.00 76.88 185 LYS A N 1
ATOM 1496 C CA . LYS A 1 185 ? 8.381 9.335 25.779 1.00 76.88 185 LYS A CA 1
ATOM 1497 C C . LYS A 1 185 ? 7.442 8.161 26.075 1.00 76.88 185 LYS A C 1
ATOM 1499 O O . LYS A 1 185 ? 6.300 8.406 26.437 1.00 76.88 185 LYS A O 1
ATOM 1504 N N . CYS A 1 186 ? 7.879 6.914 25.863 1.00 70.12 186 CYS A N 1
ATOM 1505 C CA . CYS A 1 186 ? 7.016 5.724 25.884 1.00 70.12 186 CYS A CA 1
ATOM 1506 C C . CYS A 1 186 ? 5.770 5.850 24.979 1.00 70.12 186 CYS A C 1
ATOM 1508 O O . CYS A 1 186 ? 4.757 5.201 25.209 1.00 70.12 186 CYS A O 1
ATOM 1510 N N . LEU A 1 187 ? 5.845 6.675 23.927 1.00 58.34 187 LEU A N 1
ATOM 1511 C CA . LEU A 1 187 ? 4.773 6.886 22.949 1.00 58.34 187 LEU A CA 1
ATOM 1512 C C . LEU A 1 187 ? 5.013 6.001 21.719 1.00 58.34 187 LEU A C 1
ATOM 1514 O O . LEU A 1 187 ? 5.204 6.499 20.605 1.00 58.34 187 LEU A O 1
ATOM 1518 N N . LEU A 1 188 ? 5.088 4.687 21.931 1.00 44.91 188 LEU A N 1
ATOM 1519 C CA . LEU A 1 188 ? 5.011 3.725 20.834 1.00 44.91 188 LEU A CA 1
ATOM 1520 C C . LEU A 1 188 ? 3.529 3.402 20.604 1.00 44.91 188 LEU A C 1
ATOM 1522 O O . LEU A 1 188 ? 2.898 2.739 21.419 1.00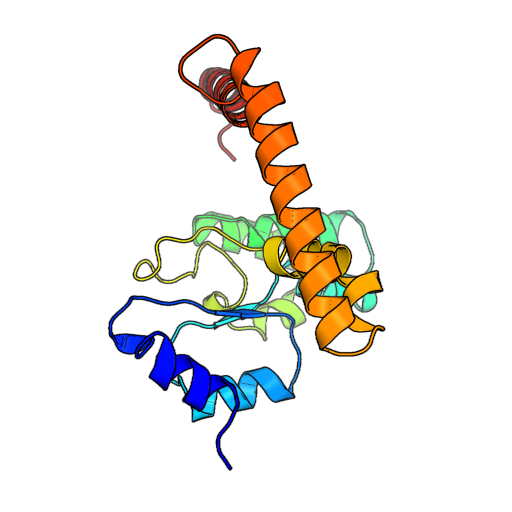 44.91 188 LEU A O 1
ATOM 1526 N N . THR A 1 189 ? 3.001 3.934 19.504 1.00 46.16 189 THR A N 1
ATOM 1527 C CA . THR A 1 189 ? 1.706 3.621 18.878 1.00 46.16 189 THR A CA 1
ATOM 1528 C C . THR A 1 189 ? 1.978 3.248 17.438 1.00 46.16 189 THR A C 1
ATOM 1530 O O . THR A 1 189 ? 2.724 4.038 16.798 1.00 46.16 189 THR A O 1
#

pLDDT: mean 88.84, std 9.35, range [44.0, 97.69]